Protein AF-A0A6A7VN63-F1 (afdb_monomer)

pLDDT: mean 80.25, std 11.58, range [49.38, 95.5]

Nearest PDB structures (foldseek):
  4wjl-assembly1_B  TM=3.601E-01  e=2.245E+00  Homo sapiens
  7ajp-assembly1_E  TM=2.001E-01  e=2.003E+00  Human adenovirus 56

Organism: NCBI:txid165179

Radius of gyration: 85.35 Å; Cα contacts (8 Å, |Δi|>4): 329; chains: 1; bounding box: 103×114×287 Å

Foldseek 3Di:
DPPDDPVRVVVVVVVVVVVCVVPDDPPPDDDDDAKDWDDDPPPPPDTQIAGVVLVPPDDDDDAWDRDPNHTFHECDPPGHFDADPVRHGDPVSVPLPDPPQEDEDCDQDQAPAHQHWYWHQDPPPDPDRKTWTWGFQDDNPDHGDPVRIDTPDIDDDDDDCVVPDDPLQDFDPVPWDWDWDFPDQDPVGTQIWIWTWTDDRPPHDIDIHTFDDDDPVGDTNPGPVVVVVVVVCPDCVVVDQQDQAEQVGPSVHHWDDDDDDQDFTFDDDPSDTDTDDDDDPPPPDDPPVVDDDPVNVVVVVVPDDDDDPPDDDDPCDDDPVRVVVVVPDDDPPPDDDPDDCVVVVVVD

Structure (mmCIF, N/CA/C/O backbone):
data_AF-A0A6A7VN63-F1
#
_entry.id   AF-A0A6A7VN63-F1
#
loop_
_atom_site.group_PDB
_atom_site.id
_atom_site.type_symbol
_atom_site.label_atom_id
_atom_site.label_alt_id
_atom_site.label_comp_id
_atom_site.label_asym_id
_atom_site.label_entity_id
_atom_site.label_seq_id
_atom_site.pdbx_PDB_ins_code
_atom_site.Cartn_x
_atom_site.Cartn_y
_atom_site.Cartn_z
_atom_site.occupancy
_atom_site.B_iso_or_equiv
_atom_site.auth_seq_id
_atom_site.auth_comp_id
_atom_site.auth_asym_id
_atom_site.auth_atom_id
_atom_site.pdbx_PDB_model_num
ATOM 1 N N . MET A 1 1 ? -30.330 -52.480 119.891 1.00 52.84 1 MET A N 1
ATOM 2 C CA . MET A 1 1 ? -31.304 -52.841 118.839 1.00 52.84 1 MET A CA 1
ATOM 3 C C . MET A 1 1 ? -30.771 -52.305 117.523 1.00 52.84 1 MET A C 1
ATOM 5 O O . MET A 1 1 ? -30.553 -51.104 117.433 1.00 52.84 1 MET A O 1
ATOM 9 N N . GLN A 1 2 ? -30.474 -53.166 116.547 1.00 57.88 2 GLN A N 1
ATOM 10 C CA . GLN A 1 2 ? -30.248 -52.685 115.181 1.00 57.88 2 GLN A CA 1
ATOM 11 C C . GLN A 1 2 ? -31.609 -52.268 114.621 1.00 57.88 2 GLN A C 1
ATOM 13 O O . GLN A 1 2 ? -32.561 -53.038 114.692 1.00 57.88 2 GLN A O 1
ATOM 18 N N . PHE A 1 3 ? -31.711 -51.025 114.149 1.00 66.06 3 PHE A N 1
ATOM 19 C CA . PHE A 1 3 ? -32.976 -50.415 113.725 1.00 66.06 3 PHE A CA 1
ATOM 20 C C . PHE A 1 3 ? -33.632 -51.132 112.531 1.00 66.06 3 PHE A C 1
ATOM 22 O O . PHE A 1 3 ? -34.837 -50.998 112.346 1.00 66.06 3 PHE A O 1
ATOM 29 N N . LEU A 1 4 ? -32.870 -51.902 111.746 1.00 73.12 4 LEU A N 1
ATOM 30 C CA . LEU A 1 4 ? -33.335 -52.698 110.607 1.00 73.12 4 LEU A CA 1
ATOM 31 C C . LEU A 1 4 ? -32.465 -53.955 110.474 1.00 73.12 4 LEU A C 1
ATOM 33 O O . LEU A 1 4 ? -31.254 -53.889 110.698 1.00 73.12 4 LEU A O 1
ATOM 37 N N . ASP A 1 5 ? -33.068 -55.080 110.088 1.00 83.75 5 ASP A N 1
ATOM 38 C CA . ASP A 1 5 ? -32.329 -56.284 109.707 1.00 83.75 5 ASP A CA 1
ATOM 39 C C . ASP A 1 5 ? -31.710 -56.135 108.301 1.00 83.75 5 ASP A C 1
ATOM 41 O O . ASP A 1 5 ? -31.953 -55.162 107.577 1.00 83.75 5 ASP A O 1
ATOM 45 N N . ALA A 1 6 ? -30.871 -57.092 107.899 1.00 82.75 6 ALA A N 1
ATOM 46 C CA . ALA A 1 6 ? -30.157 -57.024 106.621 1.00 82.75 6 ALA A CA 1
ATOM 47 C C . ALA A 1 6 ? -31.105 -56.921 105.406 1.00 82.75 6 ALA A C 1
ATOM 49 O O . ALA A 1 6 ? -30.786 -56.250 104.421 1.00 82.75 6 ALA A O 1
ATOM 50 N N . ILE A 1 7 ? -32.288 -57.540 105.486 1.00 85.12 7 ILE A N 1
ATOM 51 C CA . ILE A 1 7 ? -33.304 -57.524 104.425 1.00 85.12 7 ILE A CA 1
ATOM 52 C C . ILE A 1 7 ? -33.983 -56.149 104.360 1.00 85.12 7 ILE A C 1
ATOM 54 O O . ILE A 1 7 ? -34.133 -55.572 103.278 1.00 85.12 7 ILE A O 1
ATOM 58 N N . GLY A 1 8 ? -34.346 -55.588 105.513 1.00 86.12 8 GLY A N 1
ATOM 59 C CA . GLY A 1 8 ? -34.935 -54.261 105.647 1.00 86.12 8 GLY A CA 1
ATOM 60 C C . GLY A 1 8 ? -33.997 -53.161 105.161 1.00 86.12 8 GLY A C 1
ATOM 61 O O . GLY A 1 8 ? -34.421 -52.276 104.415 1.00 86.12 8 GLY A O 1
ATOM 62 N N . LEU A 1 9 ? -32.705 -53.259 105.485 1.00 86.25 9 LEU A N 1
ATOM 63 C CA . LEU A 1 9 ? -31.689 -52.324 105.005 1.00 86.25 9 LEU A CA 1
ATOM 64 C C . LEU A 1 9 ? -31.523 -52.400 103.475 1.00 86.25 9 LEU A C 1
ATOM 66 O O . LEU A 1 9 ? -31.475 -51.366 102.807 1.00 86.25 9 LEU A O 1
ATOM 70 N N . ALA A 1 10 ? -31.508 -53.603 102.892 1.00 86.50 10 ALA A N 1
ATOM 71 C CA . ALA A 1 10 ? -31.424 -53.782 101.439 1.00 86.50 10 ALA A CA 1
ATOM 72 C C . ALA A 1 10 ? -32.659 -53.222 100.703 1.00 86.50 10 ALA A C 1
ATOM 74 O O . ALA A 1 10 ? -32.530 -52.556 99.671 1.00 86.50 10 ALA A O 1
ATOM 75 N N . SER A 1 11 ? -33.857 -53.442 101.252 1.00 88.00 11 SER A N 1
ATOM 76 C CA . SER A 1 11 ? -35.115 -52.890 100.733 1.00 88.00 11 SER A CA 1
ATOM 77 C C . SER A 1 11 ? -35.143 -51.358 100.799 1.00 88.00 11 SER A C 1
ATOM 79 O O . SER A 1 11 ? -35.499 -50.699 99.817 1.00 88.00 11 SER A O 1
ATOM 81 N N . PHE A 1 12 ? -34.689 -50.778 101.915 1.00 89.69 12 PHE A N 1
ATOM 82 C CA . PHE A 1 12 ? -34.563 -49.331 102.080 1.00 89.69 12 PHE A CA 1
ATOM 83 C C . PHE A 1 12 ? -33.632 -48.721 101.024 1.00 89.69 12 PHE A C 1
ATOM 85 O O . PHE A 1 12 ? -34.036 -47.810 100.298 1.00 89.69 12 PHE A O 1
ATOM 92 N N . TRP A 1 13 ? -32.431 -49.279 100.840 1.00 88.56 13 TRP A N 1
ATOM 93 C CA . TRP A 1 13 ? -31.494 -48.792 99.823 1.00 88.56 13 TRP A CA 1
ATOM 94 C C . TRP A 1 13 ? -32.009 -48.964 98.392 1.00 88.56 13 TRP A C 1
ATOM 96 O O . TRP A 1 13 ? -31.747 -48.111 97.545 1.00 88.56 13 TRP A O 1
ATOM 106 N N . LYS A 1 14 ? -32.787 -50.016 98.107 1.00 87.94 14 LYS A N 1
ATOM 107 C CA . LYS A 1 14 ? -33.440 -50.191 96.801 1.00 87.94 14 LYS A CA 1
ATOM 108 C C . LYS A 1 14 ? -34.482 -49.100 96.541 1.00 87.94 14 LYS A C 1
ATOM 110 O O . LYS A 1 14 ? -34.529 -48.563 95.435 1.00 87.94 14 LYS A O 1
ATOM 115 N N . LYS A 1 15 ? -35.278 -48.732 97.552 1.00 86.19 15 LYS A N 1
ATOM 116 C CA . LYS A 1 15 ? -36.250 -47.632 97.451 1.00 86.19 15 LYS A CA 1
ATOM 117 C C . LYS A 1 15 ? -35.570 -46.274 97.290 1.00 86.19 15 LYS A C 1
ATOM 119 O O . LYS A 1 15 ? -35.987 -45.518 96.420 1.00 86.19 15 LYS A O 1
ATOM 124 N N . ILE A 1 16 ? -34.506 -45.996 98.048 1.00 84.44 16 ILE A N 1
ATOM 125 C CA . ILE A 1 16 ? -33.711 -44.764 97.908 1.00 84.44 16 ILE A CA 1
ATOM 126 C C . ILE A 1 16 ? -33.115 -44.670 96.500 1.00 84.44 16 ILE A C 1
ATOM 128 O O . ILE A 1 16 ? -33.288 -43.651 95.841 1.00 84.44 16 ILE A O 1
ATOM 132 N N . LYS A 1 17 ? -32.486 -45.738 95.989 1.00 79.94 17 LYS A N 1
ATOM 133 C CA . LYS A 1 17 ? -31.934 -45.748 94.624 1.00 79.94 17 LYS A CA 1
ATOM 134 C C . LYS A 1 17 ? -33.011 -45.499 93.573 1.00 79.94 17 LYS A C 1
ATOM 136 O O . LYS A 1 17 ? -32.785 -44.707 92.671 1.00 79.94 17 LYS A O 1
ATOM 141 N N . ASN A 1 18 ? -34.183 -46.119 93.706 1.00 78.81 18 ASN A N 1
ATOM 142 C CA . ASN A 1 18 ? -35.284 -45.893 92.772 1.00 78.81 18 ASN A CA 1
ATOM 143 C C . ASN A 1 18 ? -35.828 -44.455 92.852 1.00 78.81 18 ASN A C 1
ATOM 145 O O . ASN A 1 18 ? -36.104 -43.844 91.828 1.00 78.81 18 ASN A O 1
ATOM 149 N N . TRP A 1 19 ? -35.937 -43.892 94.059 1.00 77.12 19 TRP A N 1
ATOM 150 C CA . TRP A 1 19 ? -36.385 -42.514 94.270 1.00 77.12 19 TRP A CA 1
ATOM 151 C C . TRP A 1 19 ? -35.401 -41.490 93.695 1.00 77.12 19 TRP A C 1
ATOM 153 O O . TRP A 1 19 ? -35.827 -40.565 93.007 1.00 77.12 19 TRP A O 1
ATOM 163 N N . VAL A 1 20 ? -34.097 -41.683 93.908 1.00 72.12 20 VAL A N 1
ATOM 164 C CA . VAL A 1 20 ? -33.051 -40.830 93.324 1.00 72.12 20 VAL A CA 1
ATOM 165 C C . VAL A 1 20 ? -33.073 -40.926 91.797 1.00 72.12 20 VAL A C 1
ATOM 167 O O . VAL A 1 20 ? -33.037 -39.899 91.136 1.00 72.12 20 VAL A O 1
ATOM 170 N N . ASN A 1 21 ? -33.220 -42.124 91.225 1.00 66.56 21 ASN A N 1
ATOM 171 C CA . ASN A 1 21 ? -33.195 -42.311 89.768 1.00 66.56 21 ASN A CA 1
ATOM 172 C C . ASN A 1 21 ? -34.405 -41.692 89.039 1.00 66.56 21 ASN A C 1
ATOM 174 O O . ASN A 1 21 ? -34.324 -41.400 87.852 1.00 66.56 21 ASN A O 1
ATOM 178 N N . ILE A 1 22 ? -35.532 -41.506 89.735 1.00 64.38 22 ILE A N 1
ATOM 179 C CA . ILE A 1 22 ? -36.738 -40.878 89.171 1.00 64.38 22 ILE A CA 1
ATOM 180 C C . ILE A 1 22 ? -36.712 -39.352 89.349 1.00 64.38 22 ILE A C 1
ATOM 182 O O . ILE A 1 22 ? -37.231 -38.637 88.497 1.00 64.38 22 ILE A O 1
ATOM 186 N N . ASN A 1 23 ? -36.127 -38.848 90.442 1.00 59.62 23 ASN A N 1
ATOM 187 C CA . ASN A 1 23 ? -36.222 -37.429 90.813 1.00 59.62 23 ASN A CA 1
ATOM 188 C C . ASN A 1 23 ? -34.958 -36.606 90.535 1.00 59.62 23 ASN A C 1
ATOM 190 O O . ASN A 1 23 ? -35.032 -35.380 90.555 1.00 59.62 23 ASN A O 1
ATOM 194 N N . TYR A 1 24 ? -33.811 -37.233 90.269 1.00 60.19 24 TYR A N 1
ATOM 195 C CA . TYR A 1 24 ? -32.626 -36.518 89.806 1.00 60.19 24 TYR A CA 1
ATOM 196 C C . TYR A 1 24 ? -32.549 -36.549 88.284 1.00 60.19 24 TYR A C 1
ATOM 198 O O . TYR A 1 24 ? -32.547 -37.612 87.664 1.00 60.19 24 TYR A O 1
ATOM 206 N N . LEU A 1 25 ? -32.423 -35.362 87.688 1.00 60.72 25 LEU A N 1
ATOM 207 C CA . LEU A 1 25 ? -31.910 -35.219 86.332 1.00 60.72 25 LEU A CA 1
ATOM 208 C C . LEU A 1 25 ? -30.550 -35.924 86.296 1.00 60.72 25 LEU A C 1
ATOM 210 O O . LEU A 1 25 ? -29.603 -35.487 86.949 1.00 60.72 25 LEU A O 1
ATOM 214 N N . SER A 1 26 ? -30.472 -37.051 85.591 1.00 59.56 26 SER A N 1
ATOM 215 C CA . SER A 1 26 ? -29.203 -37.727 85.342 1.00 59.56 26 SER A CA 1
ATOM 216 C C . SER A 1 26 ? -28.231 -36.715 84.729 1.00 59.56 26 SER A C 1
ATOM 218 O O . SER A 1 26 ? -28.467 -36.193 83.639 1.00 59.56 26 SER A O 1
ATOM 220 N N . LEU A 1 27 ? -27.129 -36.440 85.433 1.00 58.06 27 LEU A N 1
ATOM 221 C CA . LEU A 1 27 ? -26.037 -35.572 84.968 1.00 58.06 27 LEU A CA 1
ATOM 222 C C . LEU A 1 27 ? -25.290 -36.175 83.765 1.00 58.06 27 LEU A C 1
ATOM 224 O O . LEU A 1 27 ? -24.389 -35.552 83.212 1.00 58.06 27 LEU A O 1
ATOM 228 N N . THR A 1 28 ? -25.646 -37.394 83.357 1.00 51.69 28 THR A N 1
ATOM 229 C CA . THR A 1 28 ? -25.026 -38.122 82.251 1.00 51.69 28 THR A CA 1
ATOM 230 C C . THR A 1 28 ? -26.117 -38.682 81.337 1.00 51.69 28 THR A C 1
ATOM 232 O O . THR A 1 28 ? -26.259 -39.885 81.152 1.00 51.69 28 THR A O 1
ATOM 235 N N . GLY A 1 29 ? -26.932 -37.780 80.784 1.00 55.53 29 GLY A N 1
ATOM 236 C CA . GLY A 1 29 ? -27.929 -38.090 79.757 1.00 55.53 29 GLY A CA 1
ATOM 237 C C . GLY A 1 29 ? -29.271 -38.612 80.283 1.0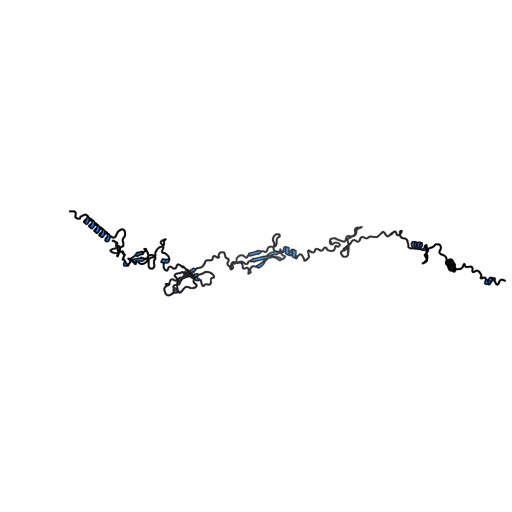0 55.53 29 GLY A C 1
ATOM 238 O O . GLY A 1 29 ? -29.358 -39.282 81.311 1.00 55.53 29 GLY A O 1
ATOM 239 N N . GLY A 1 30 ? -30.337 -38.292 79.545 1.00 59.34 30 GLY A N 1
ATOM 240 C CA . GLY A 1 30 ? -31.723 -38.672 79.827 1.00 59.34 30 GLY A CA 1
ATOM 241 C C . GLY A 1 30 ? -32.694 -37.980 78.863 1.00 59.34 30 GLY A C 1
ATOM 242 O O . GLY A 1 30 ? -32.341 -36.993 78.225 1.00 59.34 30 GLY A O 1
ATOM 243 N N . THR A 1 31 ? -33.918 -38.499 78.726 1.00 63.22 31 THR A N 1
ATOM 244 C CA . THR A 1 31 ? -34.986 -37.839 77.953 1.00 63.22 31 THR A CA 1
ATOM 245 C C . THR A 1 31 ? -35.914 -37.102 78.906 1.00 63.22 31 THR A C 1
ATOM 247 O O . THR A 1 31 ? -36.547 -37.729 79.754 1.00 63.22 31 THR A O 1
ATOM 250 N N . ILE A 1 32 ? -36.031 -35.785 78.753 1.00 67.94 32 ILE A N 1
ATOM 251 C CA . ILE A 1 32 ? -36.997 -34.987 79.511 1.00 67.94 32 ILE A CA 1
ATOM 252 C C . ILE A 1 32 ? -38.301 -34.926 78.714 1.00 67.94 32 ILE A C 1
ATOM 254 O O . ILE A 1 32 ? -38.318 -34.512 77.557 1.00 67.94 32 ILE A O 1
ATOM 258 N N . ARG A 1 33 ? -39.403 -35.353 79.333 1.00 63.28 33 ARG A N 1
ATOM 259 C CA . ARG A 1 33 ? -40.760 -35.231 78.786 1.00 63.28 33 ARG A CA 1
ATOM 260 C C . ARG A 1 33 ? -41.491 -34.129 79.549 1.00 63.28 33 ARG A C 1
ATOM 262 O O . ARG A 1 33 ? -42.047 -34.386 80.609 1.00 63.28 33 ARG A O 1
ATOM 269 N N . GLY A 1 34 ? -41.438 -32.906 79.029 1.00 66.94 34 GLY A N 1
ATOM 270 C CA . GLY A 1 34 ? -42.007 -31.716 79.668 1.00 66.94 34 GLY A CA 1
ATOM 271 C C . GLY A 1 34 ? -41.206 -30.457 79.342 1.00 66.94 34 GLY A C 1
ATOM 272 O O . GLY A 1 34 ? -40.201 -30.532 78.637 1.00 66.94 34 GLY A O 1
ATOM 273 N N . SER A 1 35 ? -41.656 -29.300 79.829 1.00 70.44 35 SER A N 1
ATOM 274 C CA . SER A 1 35 ? -40.957 -28.031 79.596 1.00 70.44 35 SER A CA 1
ATOM 275 C C . SER A 1 35 ? -39.745 -27.883 80.518 1.00 70.44 35 SER A C 1
ATOM 277 O O . SER A 1 35 ? -39.823 -28.197 81.705 1.00 70.44 35 SER A O 1
ATOM 279 N N . VAL A 1 36 ? -38.638 -27.367 79.983 1.00 74.06 36 VAL A N 1
ATOM 280 C CA . VAL A 1 36 ? -37.413 -27.059 80.737 1.00 74.06 36 VAL A CA 1
ATOM 281 C C . VAL A 1 36 ? -37.234 -25.549 80.771 1.00 74.06 36 VAL A C 1
ATOM 283 O O . VAL A 1 36 ? -37.264 -24.906 79.727 1.00 74.06 36 VAL A O 1
ATOM 286 N N . SER A 1 37 ? -37.039 -24.976 81.956 1.00 73.31 37 SER A N 1
ATOM 287 C CA . SER A 1 37 ? -36.763 -23.546 82.129 1.00 73.31 37 SER A CA 1
ATOM 288 C C . SER A 1 37 ? -35.354 -23.354 82.670 1.00 73.31 37 SER A C 1
ATOM 290 O O . SER A 1 37 ? -35.046 -23.815 83.766 1.00 73.31 37 SER A O 1
ATOM 292 N N . PHE A 1 38 ? -34.515 -22.648 81.919 1.00 73.56 38 PHE A N 1
ATOM 293 C CA . PHE A 1 38 ? -33.210 -22.192 82.386 1.00 73.56 38 PHE A CA 1
ATOM 294 C C . PHE A 1 38 ? -33.363 -20.792 82.974 1.00 73.56 38 PHE A C 1
ATOM 296 O O . PHE A 1 38 ? -33.852 -19.883 82.298 1.00 73.56 38 PHE A O 1
ATOM 303 N N . LEU A 1 39 ? -32.982 -20.643 84.239 1.00 71.75 39 LEU A N 1
ATOM 304 C CA . LEU A 1 39 ? -33.043 -19.395 84.994 1.00 71.75 39 LEU A CA 1
ATOM 305 C C . LEU A 1 39 ? -31.626 -18.840 85.130 1.00 71.75 39 LEU A C 1
ATOM 307 O O . LEU A 1 39 ? -30.701 -19.591 85.431 1.00 71.75 39 LEU A O 1
ATOM 311 N N . ASN A 1 40 ? -31.469 -17.536 84.934 1.00 67.88 40 ASN A N 1
ATOM 312 C CA . ASN A 1 40 ? -30.249 -16.826 85.292 1.00 67.88 40 ASN A CA 1
ATOM 313 C C . ASN A 1 40 ? -30.524 -16.029 86.570 1.00 67.88 40 ASN A C 1
ATOM 315 O O . ASN A 1 40 ? -31.474 -15.245 86.611 1.00 67.88 40 ASN A O 1
ATOM 319 N N . GLU A 1 41 ? -29.706 -16.233 87.604 1.00 59.16 41 GLU A N 1
ATOM 320 C CA . GLU A 1 41 ? -29.857 -15.562 88.903 1.00 59.16 41 GLU A CA 1
ATOM 321 C C . GLU A 1 41 ? -29.834 -14.029 88.777 1.00 59.16 41 GLU A C 1
ATOM 323 O O . GLU A 1 41 ? -30.480 -13.342 89.566 1.00 59.16 41 GLU A O 1
ATOM 328 N N . ALA A 1 42 ? -29.164 -13.488 87.752 1.00 68.12 42 ALA A N 1
ATOM 329 C CA . ALA A 1 42 ? -29.053 -12.048 87.524 1.00 68.12 42 ALA A CA 1
ATOM 330 C C . ALA A 1 42 ? -30.262 -11.412 86.803 1.00 68.12 42 ALA A C 1
ATOM 332 O O . ALA A 1 42 ? -30.444 -10.199 86.883 1.00 68.12 42 ALA A O 1
ATOM 333 N N . ASP A 1 43 ? -31.107 -12.191 86.118 1.00 62.69 43 ASP A N 1
ATOM 334 C CA . ASP A 1 43 ? -32.107 -11.653 85.175 1.00 62.69 43 ASP A CA 1
ATOM 335 C C . ASP A 1 43 ? -33.514 -11.454 85.776 1.00 62.69 43 ASP A C 1
ATOM 337 O O . ASP A 1 43 ? -34.504 -11.323 85.048 1.00 62.69 43 ASP A O 1
ATOM 341 N N . GLY A 1 44 ? -33.632 -11.422 87.109 1.00 62.09 44 GLY A N 1
ATOM 342 C CA . GLY A 1 44 ? -34.862 -11.008 87.801 1.00 62.09 44 GLY A CA 1
ATOM 343 C C . GLY A 1 44 ? -36.104 -11.841 87.456 1.00 62.09 44 GLY A C 1
ATOM 344 O O . GLY A 1 44 ? -37.208 -11.305 87.398 1.00 62.09 44 GLY A O 1
ATOM 345 N N . GLY A 1 45 ? -35.934 -13.140 87.186 1.00 64.38 45 GLY A N 1
ATOM 346 C CA . GLY A 1 45 ? -37.031 -14.063 86.865 1.00 64.38 45 GLY A CA 1
ATOM 347 C C . GLY A 1 45 ? -37.296 -14.275 85.371 1.00 64.38 45 GLY A C 1
ATOM 348 O O . GLY A 1 45 ? -38.208 -15.025 85.020 1.00 64.38 45 GLY A O 1
ATOM 349 N N . LYS A 1 46 ? -36.505 -13.678 84.470 1.00 62.94 46 LYS A N 1
ATOM 350 C CA . LYS A 1 46 ? -36.533 -14.064 83.052 1.00 62.94 46 LYS A CA 1
ATOM 351 C C . LYS A 1 46 ? -35.929 -15.459 82.892 1.00 62.94 46 LYS A C 1
ATOM 353 O O . LYS A 1 46 ? -34.890 -15.775 83.465 1.00 62.94 46 LYS A O 1
ATOM 358 N N . SER A 1 47 ? -36.599 -16.299 82.110 1.00 67.12 47 SER A N 1
ATOM 359 C CA . SER A 1 47 ? -36.175 -17.679 81.872 1.00 67.12 47 SER A CA 1
ATOM 360 C C . SER A 1 47 ? -36.220 -18.007 80.388 1.00 67.12 47 SER A C 1
ATOM 362 O O . SER A 1 47 ? -37.164 -17.608 79.703 1.00 67.12 47 SER A O 1
ATOM 364 N N . ILE A 1 48 ? -35.255 -18.789 79.909 1.00 68.44 48 ILE A N 1
ATOM 365 C CA . ILE A 1 48 ? -35.380 -19.466 78.617 1.00 68.44 48 ILE A CA 1
ATOM 366 C C . ILE A 1 48 ? -36.195 -20.731 78.875 1.00 68.44 48 ILE A C 1
ATOM 368 O O . ILE A 1 48 ? -35.693 -21.686 79.467 1.00 68.44 48 ILE A O 1
ATOM 372 N N . ARG A 1 49 ? -37.468 -20.728 78.468 1.00 68.62 49 ARG A N 1
ATOM 373 C CA . ARG A 1 49 ? -38.342 -21.902 78.548 1.00 68.62 49 ARG A CA 1
ATOM 374 C C . ARG A 1 49 ? -38.328 -22.645 77.216 1.00 68.62 49 ARG A C 1
ATOM 376 O O . ARG A 1 49 ? -38.761 -22.109 76.202 1.00 68.62 49 ARG A O 1
ATOM 383 N N . ILE A 1 50 ? -37.872 -23.889 77.238 1.00 70.31 50 ILE A N 1
ATOM 384 C CA . ILE A 1 50 ? -38.063 -24.858 76.164 1.00 70.31 50 ILE A CA 1
ATOM 385 C C . ILE A 1 50 ? -39.375 -25.578 76.451 1.00 70.31 50 ILE A C 1
ATOM 387 O O . ILE A 1 50 ? -39.455 -26.369 77.389 1.00 70.31 50 ILE A O 1
ATOM 391 N N . ASP A 1 51 ? -40.413 -25.281 75.675 1.00 66.31 51 ASP A N 1
ATOM 392 C CA . ASP A 1 51 ? -41.690 -25.984 75.758 1.00 66.31 51 ASP A CA 1
ATOM 393 C C . ASP A 1 51 ? -41.753 -27.110 74.713 1.00 66.31 51 ASP A C 1
ATOM 395 O O . ASP A 1 51 ? -41.392 -26.858 73.562 1.00 66.31 51 ASP A O 1
ATOM 399 N N . PRO A 1 52 ? -42.224 -28.329 75.044 1.00 64.75 52 PRO A N 1
ATOM 400 C CA . PRO A 1 52 ? -42.359 -29.406 74.067 1.00 64.75 52 PRO A CA 1
ATOM 401 C C . PRO A 1 52 ? -43.243 -29.035 72.876 1.00 64.75 52 PRO A C 1
ATOM 403 O O . PRO A 1 52 ? -43.022 -29.542 71.783 1.00 64.75 52 PRO A O 1
ATOM 406 N N . SER A 1 53 ? -44.208 -28.128 73.061 1.00 64.69 53 SER A N 1
ATOM 407 C CA . SER A 1 53 ? -45.042 -27.608 71.969 1.00 64.69 53 SER A CA 1
ATOM 408 C C . SER A 1 53 ? -44.260 -26.766 70.952 1.00 64.69 53 SER A C 1
ATOM 410 O O . SER A 1 53 ? -44.652 -26.696 69.789 1.00 64.69 53 SER A O 1
ATOM 412 N N . ASN A 1 54 ? -43.121 -26.190 71.354 1.00 61.59 54 ASN A N 1
ATOM 413 C CA . ASN A 1 54 ? -42.208 -25.457 70.473 1.00 61.59 54 ASN A CA 1
ATOM 414 C C . ASN A 1 54 ? -41.211 -26.383 69.755 1.00 61.59 54 ASN A C 1
ATOM 416 O O . ASN A 1 54 ? -40.475 -25.923 68.882 1.00 61.59 54 ASN A O 1
ATOM 420 N N . ILE A 1 55 ? -41.184 -27.672 70.115 1.00 62.66 55 ILE A N 1
ATOM 421 C CA . ILE A 1 55 ? -40.386 -28.712 69.467 1.00 62.66 55 ILE A CA 1
ATOM 422 C C . ILE A 1 55 ? -41.269 -29.388 68.420 1.00 62.66 55 ILE A C 1
ATOM 424 O O . ILE A 1 55 ? -41.866 -30.441 68.649 1.00 62.66 55 ILE A O 1
ATOM 428 N N . THR A 1 56 ? -41.362 -28.784 67.239 1.00 58.12 56 THR A N 1
ATOM 429 C CA . THR A 1 56 ? -42.025 -29.416 66.097 1.00 58.12 56 THR A CA 1
ATOM 430 C C . THR A 1 56 ? -41.102 -30.492 65.537 1.00 58.12 56 THR A C 1
ATOM 432 O O . THR A 1 56 ? -40.358 -30.265 64.584 1.00 58.12 56 THR A O 1
ATOM 435 N N . ASN A 1 57 ? -41.096 -31.673 66.155 1.00 59.22 57 ASN A N 1
ATOM 436 C CA . ASN A 1 57 ? -40.444 -32.823 65.553 1.00 59.22 57 ASN A CA 1
ATOM 437 C C . ASN A 1 57 ? -41.270 -33.278 64.349 1.00 59.22 57 ASN A C 1
ATOM 439 O O . ASN A 1 57 ? -42.215 -34.053 64.479 1.00 59.22 57 ASN A O 1
ATOM 443 N N . SER A 1 58 ? -40.900 -32.801 63.170 1.00 54.16 58 SER A N 1
ATOM 444 C CA . SER A 1 58 ? -41.250 -33.480 61.936 1.00 54.16 58 SER A CA 1
ATOM 445 C C . SER A 1 58 ? -40.249 -33.110 60.849 1.00 54.16 58 SER A C 1
ATOM 447 O O . SER A 1 58 ? -40.265 -31.988 60.350 1.00 54.16 58 SER A O 1
ATOM 449 N N . LYS A 1 59 ? -39.447 -34.103 60.450 1.00 51.34 59 LYS A N 1
ATOM 450 C CA . LYS A 1 59 ? -38.756 -34.263 59.154 1.00 51.34 59 LYS A CA 1
ATOM 451 C C . LYS A 1 59 ? -37.291 -33.841 58.961 1.00 51.34 59 LYS A C 1
ATOM 453 O O . LYS A 1 59 ? -36.697 -34.423 58.059 1.00 51.34 59 LYS A O 1
ATOM 458 N N . TYR A 1 60 ? -36.679 -32.958 59.753 1.00 51.03 60 TYR A N 1
ATOM 459 C CA . TYR A 1 60 ? -35.314 -32.466 59.452 1.00 51.03 60 TYR A CA 1
ATOM 460 C C . TYR A 1 60 ? -34.342 -32.568 60.642 1.00 51.03 60 TYR A C 1
ATOM 462 O O . TYR A 1 60 ? -34.766 -32.476 61.795 1.00 51.03 60 TYR A O 1
ATOM 470 N N . GLY A 1 61 ? -33.057 -32.825 60.339 1.00 56.19 61 GLY A N 1
ATOM 471 C CA . GLY A 1 61 ? -31.978 -33.207 61.270 1.00 56.19 61 GLY A CA 1
ATOM 472 C C . GLY A 1 61 ? -31.616 -32.187 62.366 1.00 56.19 61 GLY A C 1
ATOM 473 O O . GLY A 1 61 ? -32.229 -31.138 62.488 1.00 56.19 61 GLY A O 1
ATOM 474 N N . VAL A 1 62 ? -30.609 -32.514 63.188 1.00 55.00 62 VAL A N 1
ATOM 475 C CA . VAL A 1 62 ? -30.290 -31.920 64.514 1.00 55.00 62 VAL A CA 1
ATOM 476 C C . VAL A 1 62 ? -29.825 -30.443 64.559 1.00 55.00 62 VAL A C 1
ATOM 478 O O . VAL A 1 62 ? -29.323 -30.004 65.592 1.00 55.00 62 VAL A O 1
ATOM 481 N N . ASN A 1 63 ? -30.019 -29.640 63.510 1.00 65.31 63 ASN A N 1
ATOM 482 C CA . ASN A 1 63 ? -29.464 -28.280 63.415 1.00 65.31 63 ASN A CA 1
ATOM 483 C C . ASN A 1 63 ? -30.549 -27.199 63.581 1.00 65.31 63 ASN A C 1
ATOM 485 O O . ASN A 1 63 ? -31.058 -26.651 62.604 1.00 65.31 63 ASN A O 1
ATOM 489 N N . TYR A 1 64 ? -30.895 -26.876 64.830 1.00 70.62 64 TYR A N 1
ATOM 490 C CA . TYR A 1 64 ? -31.851 -25.812 65.167 1.00 70.62 64 TYR A CA 1
ATOM 491 C C . TYR A 1 64 ? -31.202 -24.752 66.055 1.00 70.62 64 TYR A C 1
ATOM 493 O O . TYR A 1 64 ? -30.455 -25.078 66.979 1.00 70.62 64 TYR A O 1
ATOM 501 N N . LEU A 1 65 ? -31.544 -23.485 65.819 1.00 73.75 65 LEU A N 1
ATOM 502 C CA . LEU A 1 65 ? -31.232 -22.391 66.731 1.00 73.75 65 LEU A CA 1
ATOM 503 C C . LEU A 1 65 ? -32.411 -22.189 67.689 1.00 73.75 65 LEU A C 1
ATOM 505 O O . LEU A 1 65 ? -33.552 -22.017 67.256 1.00 73.75 65 LEU A O 1
ATOM 509 N N . PHE A 1 66 ? -32.137 -22.179 68.993 1.00 70.69 66 PHE A N 1
ATOM 510 C CA . PHE A 1 66 ? -33.108 -21.763 70.002 1.00 70.69 66 PHE A CA 1
ATOM 511 C C . PHE A 1 66 ? -32.916 -20.277 70.279 1.00 70.69 66 PHE A C 1
ATOM 513 O O . PHE A 1 66 ? -31.971 -19.881 70.958 1.00 70.69 66 PHE A O 1
ATOM 520 N N . ALA A 1 67 ? -33.822 -19.456 69.761 1.00 69.81 67 ALA A N 1
ATOM 521 C CA . ALA A 1 67 ? -33.819 -18.019 69.995 1.00 69.81 67 ALA A CA 1
ATOM 522 C C . ALA A 1 67 ? -35.210 -17.573 70.447 1.00 69.81 67 ALA A C 1
ATOM 524 O O . ALA A 1 67 ? -36.226 -18.009 69.903 1.00 69.81 67 ALA A O 1
ATOM 525 N N . SER A 1 68 ? -35.262 -16.725 71.477 1.00 65.88 68 SER A N 1
ATOM 526 C CA . SER A 1 68 ? -36.508 -16.131 71.991 1.00 65.88 68 SER A CA 1
ATOM 527 C C . SER A 1 68 ? -37.611 -17.150 72.332 1.00 65.88 68 SER A C 1
ATOM 529 O O . SER A 1 68 ? -38.793 -16.886 72.137 1.00 65.88 68 SER A O 1
ATOM 531 N N . GLY A 1 69 ? -37.232 -18.333 72.829 1.00 62.94 69 GLY A N 1
ATOM 532 C CA . GLY A 1 69 ? -38.173 -19.384 73.240 1.00 62.94 69 GLY A CA 1
ATOM 533 C C . GLY A 1 69 ? -38.753 -20.238 72.103 1.00 62.94 69 GLY A C 1
ATOM 534 O O . GLY A 1 69 ? -39.592 -21.097 72.376 1.00 62.94 69 GLY A O 1
ATOM 535 N N . LYS A 1 70 ? -38.305 -20.053 70.852 1.00 67.56 70 LYS A N 1
ATOM 536 C CA . LYS A 1 70 ? -38.733 -20.833 69.679 1.00 67.56 70 LYS A CA 1
ATOM 537 C C . LYS A 1 70 ? -37.551 -21.573 69.039 1.00 67.56 70 LYS A C 1
ATOM 539 O O . LYS A 1 70 ? -36.432 -21.063 69.025 1.00 67.56 70 LYS A O 1
ATOM 544 N N . MET A 1 71 ? -37.808 -22.760 68.484 1.00 74.44 71 MET A N 1
ATOM 545 C CA . MET A 1 71 ? -36.880 -23.448 67.578 1.00 74.44 71 MET A CA 1
ATOM 546 C C . MET A 1 71 ? -37.005 -22.878 66.167 1.00 74.44 71 MET A C 1
ATOM 548 O O . MET A 1 71 ? -38.096 -22.869 65.594 1.00 74.44 71 MET A O 1
ATOM 552 N N . ILE A 1 72 ? -35.892 -22.411 65.610 1.00 78.44 72 ILE A N 1
ATOM 553 C CA . ILE A 1 72 ? -35.809 -21.892 64.245 1.00 78.44 72 ILE A CA 1
ATOM 554 C C . ILE A 1 72 ? -34.873 -22.816 63.450 1.00 78.44 72 ILE A C 1
ATOM 556 O O . ILE A 1 72 ? -33.760 -23.078 63.921 1.00 78.44 72 ILE A O 1
ATOM 560 N N . PRO A 1 73 ? -35.297 -23.356 62.292 1.00 76.25 73 PRO A N 1
ATOM 561 C CA . PRO A 1 73 ? -34.438 -24.218 61.488 1.00 76.25 73 PRO A CA 1
ATOM 562 C C . PRO A 1 73 ? -33.278 -23.413 60.883 1.00 76.25 73 PRO A C 1
ATOM 564 O O . PRO A 1 73 ? -33.446 -22.241 60.540 1.00 76.25 73 PRO A O 1
ATOM 567 N N . ILE A 1 74 ? -32.100 -24.030 60.774 1.00 82.94 74 ILE A N 1
ATOM 568 C CA . ILE A 1 74 ? -30.906 -23.421 60.172 1.00 82.94 74 ILE A CA 1
ATOM 569 C C . ILE A 1 74 ? -30.757 -23.938 58.738 1.00 82.94 74 ILE A C 1
ATOM 571 O O . ILE A 1 74 ? -30.706 -25.146 58.528 1.00 82.94 74 ILE A O 1
ATOM 575 N N . GLY A 1 75 ? -30.659 -23.029 57.768 1.00 77.94 75 GLY A N 1
ATOM 576 C CA . GLY A 1 75 ? -30.443 -23.331 56.350 1.00 77.94 75 GLY A CA 1
ATOM 577 C C . GLY A 1 75 ? -31.692 -23.732 55.559 1.00 77.94 75 GLY A C 1
ATOM 578 O O . GLY A 1 75 ? -31.587 -24.024 54.373 1.00 77.94 75 GLY A O 1
ATOM 579 N N . GLU A 1 76 ? -32.864 -23.712 56.193 1.00 78.75 76 GLU A N 1
ATOM 580 C CA . GLU A 1 76 ? -34.152 -24.051 55.577 1.00 78.75 76 GLU A CA 1
ATOM 581 C C . GLU A 1 76 ? -35.019 -22.803 55.349 1.00 78.75 76 GLU A C 1
ATOM 583 O O . GLU A 1 76 ? -34.836 -21.757 55.983 1.00 78.75 76 GLU A O 1
ATOM 588 N N . ALA A 1 77 ? -36.022 -22.924 54.474 1.00 76.44 77 ALA A N 1
ATOM 589 C CA . ALA A 1 77 ? -36.975 -21.850 54.201 1.00 76.44 77 ALA A CA 1
ATOM 590 C C . ALA A 1 77 ? -37.706 -21.388 55.479 1.00 76.44 77 ALA A C 1
ATOM 592 O O . ALA A 1 77 ? -38.124 -22.199 56.306 1.00 76.44 77 ALA A O 1
ATOM 593 N N . ASN A 1 78 ? -37.906 -20.071 55.618 1.00 77.00 78 ASN A N 1
ATOM 594 C CA . ASN A 1 78 ? -38.456 -19.420 56.821 1.00 77.00 78 ASN A CA 1
ATOM 595 C C . ASN A 1 78 ? -37.612 -19.618 58.106 1.00 77.00 78 ASN A C 1
ATOM 597 O O . ASN A 1 78 ? -38.122 -19.421 59.213 1.00 77.00 78 ASN A O 1
ATOM 601 N N . GLY A 1 79 ? -36.345 -20.022 57.962 1.00 80.06 79 GLY A N 1
ATOM 602 C CA . GLY A 1 79 ? -35.367 -20.208 59.033 1.00 80.06 79 GLY A CA 1
ATOM 603 C C . GLY A 1 79 ? -34.313 -19.099 59.123 1.00 80.06 79 GLY A C 1
ATOM 604 O O . GLY A 1 79 ? -34.487 -18.001 58.595 1.00 80.06 79 GLY A O 1
ATOM 605 N N . VAL A 1 80 ? -33.205 -19.395 59.806 1.00 84.94 80 VAL A N 1
ATOM 606 C CA . VAL A 1 80 ? -31.976 -18.580 59.770 1.00 84.94 80 VAL A CA 1
ATOM 607 C C . VAL A 1 80 ? -31.009 -19.139 58.730 1.00 84.94 80 VAL A C 1
ATOM 609 O O . VAL A 1 80 ? -30.976 -20.349 58.512 1.00 84.94 80 VAL A O 1
ATOM 612 N N . ALA A 1 81 ? -30.202 -18.281 58.108 1.00 88.12 81 ALA A N 1
ATOM 613 C CA . ALA A 1 81 ? -29.178 -18.720 57.165 1.00 88.12 81 ALA A CA 1
ATOM 614 C C . ALA A 1 81 ? -28.136 -19.625 57.851 1.00 88.12 81 ALA A C 1
ATOM 616 O O . ALA A 1 81 ? -27.679 -19.341 58.961 1.00 88.12 81 ALA A O 1
ATOM 617 N N . GLY A 1 82 ? -27.782 -20.723 57.189 1.00 87.31 82 GLY A N 1
ATOM 618 C CA . GLY A 1 82 ? -26.630 -21.549 57.528 1.00 87.31 82 GLY A CA 1
ATOM 619 C C . GLY A 1 82 ? -25.341 -20.983 56.932 1.00 87.31 82 GLY A C 1
ATOM 620 O O . GLY A 1 82 ? -25.363 -20.035 56.150 1.00 87.31 82 GLY A O 1
ATOM 621 N N . LEU A 1 83 ? -24.210 -21.577 57.310 1.00 88.25 83 LEU A N 1
ATOM 622 C CA . LEU A 1 83 ? -22.898 -21.255 56.752 1.00 88.25 83 LEU A CA 1
ATOM 623 C C . LEU A 1 83 ? -22.334 -22.467 55.999 1.00 88.25 83 LEU A C 1
ATOM 625 O O . LEU A 1 83 ? -22.600 -23.611 56.373 1.00 88.25 83 LEU A O 1
ATOM 629 N N . ASP A 1 84 ? -21.553 -22.214 54.954 1.00 84.81 84 ASP A N 1
ATOM 630 C CA . ASP A 1 84 ? -20.764 -23.214 54.240 1.00 84.81 84 ASP A CA 1
ATOM 631 C C . ASP A 1 84 ? -19.500 -23.622 55.027 1.00 84.81 84 ASP A C 1
ATOM 633 O O . ASP A 1 84 ? -19.253 -23.173 56.150 1.00 84.81 84 ASP A O 1
ATOM 637 N N . SER A 1 85 ? -18.658 -24.475 54.432 1.00 91.00 85 SER A N 1
ATOM 638 C CA . SER A 1 85 ? -17.396 -24.923 55.042 1.00 91.00 85 SER A CA 1
ATOM 639 C C . SER A 1 85 ? -16.386 -23.800 55.304 1.00 91.00 85 SER A C 1
ATOM 641 O O . SER A 1 85 ? -15.420 -24.017 56.030 1.00 91.00 85 SER A O 1
ATOM 643 N N . ASN A 1 86 ? -16.590 -22.623 54.710 1.00 89.69 86 ASN A N 1
ATOM 644 C CA . ASN A 1 86 ? -15.735 -21.450 54.853 1.00 89.69 86 ASN A CA 1
ATOM 645 C C . ASN A 1 86 ? -16.326 -20.417 55.826 1.00 89.69 86 ASN A C 1
ATOM 647 O O . ASN A 1 86 ? -15.702 -19.387 56.072 1.00 89.69 86 ASN A O 1
ATOM 651 N N . GLY A 1 87 ? -17.510 -20.678 56.393 1.00 86.69 87 GLY A N 1
ATOM 652 C CA . GLY A 1 87 ? -18.192 -19.747 57.287 1.00 86.69 87 GLY A CA 1
ATOM 653 C C . GLY A 1 87 ? -18.966 -18.639 56.562 1.00 86.69 87 GLY A C 1
ATOM 654 O O . GLY A 1 87 ? -19.281 -17.627 57.185 1.00 86.69 87 GLY A O 1
ATOM 655 N N . CYS A 1 88 ? -19.268 -18.795 55.271 1.00 88.19 88 CYS A N 1
ATOM 656 C CA . CYS A 1 88 ? -20.052 -17.844 54.481 1.00 88.19 88 CYS A CA 1
ATOM 657 C C . CYS A 1 88 ? -21.493 -18.334 54.289 1.00 88.19 88 CYS A C 1
ATOM 659 O O . CYS A 1 88 ? -21.728 -19.535 54.219 1.00 88.19 88 CYS A O 1
ATOM 661 N N . VAL A 1 89 ? -22.466 -17.422 54.175 1.00 91.62 89 VAL A N 1
ATOM 662 C CA . VAL A 1 89 ? -23.851 -17.799 53.837 1.00 91.62 89 VAL A CA 1
ATOM 663 C C . VAL A 1 89 ? -23.913 -18.237 52.366 1.00 91.62 89 VAL A C 1
ATOM 665 O O . VAL A 1 89 ? -23.554 -17.435 51.499 1.00 91.62 89 VAL A O 1
ATOM 668 N N . PRO A 1 90 ? -24.370 -19.466 52.063 1.00 88.88 90 PRO A N 1
ATOM 669 C CA . PRO A 1 90 ? -24.564 -19.932 50.692 1.00 88.88 90 PRO A CA 1
ATOM 670 C C . PRO A 1 90 ? -25.518 -19.039 49.880 1.00 88.88 90 PRO A C 1
ATOM 672 O O . PRO A 1 90 ? -26.504 -18.521 50.403 1.00 88.88 90 PRO A O 1
ATOM 675 N N . LEU A 1 91 ? -25.244 -18.871 48.581 1.00 84.75 91 LEU A N 1
ATOM 676 C CA . LEU A 1 91 ? -26.008 -17.975 47.699 1.00 84.75 91 LEU A CA 1
ATOM 677 C C . LEU A 1 91 ? -27.492 -18.364 47.572 1.00 84.75 91 LEU A C 1
ATOM 679 O O . LEU A 1 91 ? -28.353 -17.490 47.517 1.00 84.75 91 LEU A O 1
ATOM 683 N N . ASP A 1 92 ? -27.795 -19.660 47.560 1.00 84.19 92 ASP A N 1
ATOM 684 C CA . ASP A 1 92 ? -29.160 -20.198 47.515 1.00 84.19 92 ASP A CA 1
ATOM 685 C C . ASP A 1 92 ? -29.995 -19.828 48.756 1.00 84.19 92 ASP A C 1
ATOM 687 O O . ASP A 1 92 ? -31.223 -19.794 48.687 1.00 84.19 92 ASP A O 1
ATOM 691 N N . GLN A 1 93 ? -29.343 -19.471 49.867 1.00 87.25 93 GLN A N 1
ATOM 692 C CA . GLN A 1 93 ? -29.989 -18.998 51.094 1.00 87.25 93 GLN A CA 1
ATOM 693 C C . GLN A 1 93 ? -30.160 -17.474 51.158 1.00 87.25 93 GLN A C 1
ATOM 695 O O . GLN A 1 93 ? -30.839 -16.974 52.055 1.00 87.25 93 GLN A O 1
ATOM 700 N N . LEU A 1 94 ? -29.599 -16.719 50.206 1.00 84.06 94 LEU A N 1
ATOM 701 C CA . LEU A 1 94 ? -29.768 -15.261 50.118 1.00 84.06 94 LEU A CA 1
ATOM 702 C C . LEU A 1 94 ? -31.062 -14.849 49.387 1.00 84.06 94 LEU A C 1
ATOM 704 O O . LEU A 1 94 ? -31.340 -13.658 49.233 1.00 84.06 94 LEU A O 1
ATOM 708 N N . GLY A 1 95 ? -31.888 -15.821 48.986 1.00 75.75 95 GLY A N 1
ATOM 709 C CA . GLY A 1 95 ? -33.223 -15.595 48.438 1.00 75.75 95 GLY A CA 1
ATOM 710 C C . GLY A 1 95 ? -33.194 -14.868 47.094 1.00 75.75 95 GLY A C 1
ATOM 711 O O . GLY A 1 95 ? -32.810 -15.443 46.083 1.00 75.75 95 GLY A O 1
ATOM 712 N N . ASN A 1 96 ? -33.618 -13.600 47.081 1.00 70.94 96 ASN A N 1
ATOM 713 C CA . ASN A 1 96 ? -33.840 -12.795 45.869 1.00 70.94 96 ASN A CA 1
ATOM 714 C C . ASN A 1 96 ? -32.594 -12.021 45.399 1.00 70.94 96 ASN A C 1
ATOM 716 O O . ASN A 1 96 ? -32.726 -10.974 44.758 1.00 70.94 96 ASN A O 1
ATOM 720 N N . LEU A 1 97 ? -31.393 -12.469 45.768 1.00 76.25 97 LEU A N 1
ATOM 721 C CA . LEU A 1 97 ? -30.172 -11.855 45.266 1.00 76.25 97 LEU A CA 1
ATOM 722 C C . LEU A 1 97 ? -29.950 -12.311 43.821 1.00 76.25 97 LEU A C 1
ATOM 724 O O . LEU A 1 97 ? -29.486 -13.422 43.576 1.00 76.25 97 LEU A O 1
ATOM 728 N N . ASP A 1 98 ? -30.304 -11.457 42.866 1.00 71.38 98 ASP A N 1
ATOM 729 C CA . ASP A 1 98 ? -30.017 -11.712 41.458 1.00 71.38 98 ASP A CA 1
ATOM 730 C C . ASP A 1 98 ? -28.524 -11.476 41.185 1.00 71.38 98 ASP A C 1
ATOM 732 O O . ASP A 1 98 ? -27.976 -10.414 41.489 1.00 71.38 98 ASP A O 1
ATOM 736 N N . THR A 1 99 ? -27.840 -12.496 40.665 1.00 71.31 99 THR A N 1
ATOM 737 C CA . THR A 1 99 ? -26.399 -12.457 40.379 1.00 71.31 99 THR A CA 1
ATOM 738 C C . THR A 1 99 ? -26.078 -11.952 38.981 1.00 71.31 99 THR A C 1
ATOM 740 O O . THR A 1 99 ? -24.906 -11.749 38.652 1.00 71.31 99 THR A O 1
ATOM 743 N N . THR A 1 100 ? -27.091 -11.720 38.148 1.00 74.88 100 THR A N 1
ATOM 744 C CA . THR A 1 100 ? -26.891 -11.158 36.815 1.00 74.88 100 THR A CA 1
ATOM 745 C C . THR A 1 100 ? -26.787 -9.635 36.905 1.00 74.88 100 THR A C 1
ATOM 747 O O . THR A 1 100 ? -27.753 -8.911 36.782 1.00 74.88 100 THR A O 1
ATOM 750 N N . VAL A 1 101 ? -25.580 -9.118 37.148 1.00 78.75 101 VAL A N 1
ATOM 751 C CA . VAL A 1 101 ? -25.344 -7.690 37.462 1.00 78.75 101 VAL A CA 1
ATOM 752 C C . VAL A 1 101 ? -25.837 -6.721 36.369 1.00 78.75 101 VAL A C 1
ATOM 754 O O . VAL A 1 101 ? -26.234 -5.594 36.681 1.00 78.75 101 VAL A O 1
ATOM 757 N N . ALA A 1 102 ? -25.831 -7.139 35.098 1.00 86.31 102 ALA A N 1
ATOM 758 C CA . ALA A 1 102 ? -26.245 -6.297 33.979 1.00 86.31 102 ALA A CA 1
ATOM 759 C C . ALA A 1 102 ? -26.874 -7.082 32.817 1.00 86.31 102 ALA A C 1
ATOM 761 O O . ALA A 1 102 ? -26.502 -8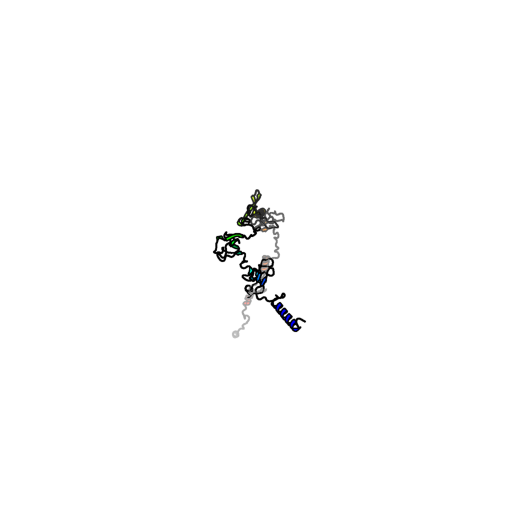.229 32.558 1.00 86.31 102 ALA A O 1
ATOM 762 N N . GLU A 1 103 ? -27.773 -6.434 32.071 1.00 89.38 103 GLU A N 1
ATOM 763 C CA . GLU A 1 103 ? -28.332 -6.956 30.819 1.00 89.38 103 GLU A CA 1
ATOM 764 C C . GLU A 1 103 ? -28.420 -5.881 29.723 1.00 89.38 103 GLU A C 1
ATOM 766 O O . GLU A 1 103 ? -28.713 -4.713 29.980 1.00 89.38 103 GLU A O 1
ATOM 771 N N . VAL A 1 104 ? -28.144 -6.279 28.475 1.00 88.81 104 VAL A N 1
ATOM 772 C CA . VAL A 1 104 ? -28.274 -5.405 27.299 1.00 88.81 104 VAL A CA 1
ATOM 773 C C . VAL A 1 104 ? -29.694 -5.513 26.761 1.00 88.81 104 VAL A C 1
ATOM 775 O O . VAL A 1 104 ? -30.138 -6.604 26.399 1.00 88.81 104 VAL A O 1
ATOM 778 N N . VAL A 1 105 ? -30.393 -4.383 26.673 1.00 90.12 105 VAL A N 1
ATOM 779 C CA . VAL A 1 105 ? -31.787 -4.312 26.220 1.00 90.12 105 VAL A CA 1
ATOM 780 C C . VAL A 1 105 ? -31.952 -3.295 25.094 1.00 90.12 105 VAL A C 1
ATOM 782 O O . VAL A 1 105 ? -31.218 -2.316 24.985 1.00 90.12 105 VAL A O 1
ATOM 785 N N . THR A 1 106 ? -32.936 -3.518 24.224 1.00 88.69 106 THR A N 1
ATOM 786 C CA . THR A 1 106 ? -33.270 -2.569 23.149 1.00 88.69 106 THR A CA 1
ATOM 787 C C . THR A 1 106 ? -34.121 -1.396 23.639 1.00 88.69 106 THR A C 1
ATOM 789 O O . THR A 1 106 ? -34.191 -0.377 22.961 1.00 88.69 106 THR A O 1
ATOM 792 N N . ALA A 1 107 ? -34.786 -1.548 24.788 1.00 91.56 107 ALA A N 1
ATOM 793 C CA . ALA A 1 107 ? -35.567 -0.522 25.475 1.00 91.56 107 ALA A CA 1
ATOM 794 C C . ALA A 1 107 ? -35.682 -0.868 26.970 1.00 91.56 107 ALA A C 1
ATOM 796 O O . ALA A 1 107 ? -35.602 -2.045 27.329 1.00 91.56 107 ALA A O 1
ATOM 797 N N . LEU A 1 108 ? -35.904 0.136 27.826 1.00 92.25 108 LEU A N 1
ATOM 798 C CA . LEU A 1 108 ? -36.122 -0.079 29.261 1.00 92.25 108 LEU A CA 1
ATOM 799 C C . LEU A 1 108 ? -37.393 -0.919 29.477 1.00 92.25 108 LEU A C 1
ATOM 801 O O . LEU A 1 108 ? -38.449 -0.561 28.942 1.00 92.25 108 LEU A O 1
ATOM 805 N N . PRO A 1 109 ? -37.329 -2.025 30.238 1.00 92.12 109 PRO A N 1
ATOM 806 C CA . PRO A 1 109 ? -38.499 -2.860 30.474 1.00 92.12 109 PRO A CA 1
ATOM 807 C C . PRO A 1 109 ? -39.542 -2.136 31.330 1.00 92.12 109 PRO A C 1
ATOM 809 O O . PRO A 1 109 ? -39.218 -1.404 32.260 1.00 92.12 109 PRO A O 1
ATOM 812 N N . THR A 1 110 ? -40.817 -2.394 31.050 1.00 92.56 110 THR A N 1
ATOM 813 C CA . THR A 1 110 ? -41.955 -1.887 31.841 1.00 92.56 110 THR A CA 1
ATOM 814 C C . THR A 1 110 ? -42.615 -2.974 32.696 1.00 92.56 110 THR A C 1
ATOM 816 O O . THR A 1 110 ? -43.473 -2.686 33.525 1.00 92.56 110 THR A O 1
ATOM 819 N N . THR A 1 111 ? -42.210 -4.233 32.514 1.00 90.69 111 THR A N 1
ATOM 820 C CA . THR A 1 111 ? -42.695 -5.417 33.240 1.00 90.69 111 THR A CA 1
ATOM 821 C C . THR A 1 111 ? -41.524 -6.338 33.553 1.00 90.69 111 THR A C 1
ATOM 823 O O . THR A 1 111 ? -40.570 -6.371 32.778 1.00 90.69 111 THR A O 1
ATOM 826 N N . ASN A 1 112 ? -41.615 -7.131 34.626 1.00 88.62 112 ASN A N 1
ATOM 827 C CA . ASN A 1 112 ? -40.544 -8.041 35.063 1.00 88.62 112 ASN A CA 1
ATOM 828 C C . ASN A 1 112 ? -39.195 -7.326 35.264 1.00 88.62 112 ASN A C 1
ATOM 830 O O . ASN A 1 112 ? -38.141 -7.875 34.947 1.00 88.62 112 ASN A O 1
ATOM 834 N N . ILE A 1 113 ? -39.236 -6.087 35.767 1.00 89.12 113 ILE A N 1
ATOM 835 C CA . ILE A 1 113 ? -38.036 -5.290 36.021 1.00 89.12 113 ILE A CA 1
ATOM 836 C C . ILE A 1 113 ? -37.227 -5.968 37.127 1.00 89.12 113 ILE A C 1
ATOM 838 O O . ILE A 1 113 ? -37.696 -6.136 38.251 1.00 89.12 113 ILE A O 1
ATOM 842 N N . LYS A 1 114 ? -36.002 -6.354 36.790 1.00 87.12 114 LYS A N 1
ATOM 843 C CA . LYS A 1 114 ? -34.994 -6.885 37.709 1.00 87.12 114 LYS A CA 1
ATOM 844 C C . LYS A 1 114 ? -34.155 -5.761 38.313 1.00 87.12 114 LYS A C 1
ATOM 846 O O . LYS A 1 114 ? -34.056 -4.678 37.733 1.00 87.12 114 LYS A O 1
ATOM 851 N N . LYS A 1 115 ? -33.495 -6.034 39.440 1.00 84.12 115 LYS A N 1
ATOM 852 C CA . LYS A 1 115 ? -32.622 -5.085 40.154 1.00 84.12 115 LYS A CA 1
ATOM 853 C C . LYS A 1 115 ? -31.213 -5.005 39.534 1.00 84.12 115 LYS A C 1
ATOM 855 O O . LYS A 1 115 ? -30.231 -5.204 40.241 1.00 84.12 115 LYS A O 1
ATOM 860 N N . HIS A 1 116 ? -31.124 -4.764 38.223 1.00 88.62 116 HIS A N 1
ATOM 861 C CA . HIS A 1 116 ? -29.875 -4.783 37.435 1.00 88.62 116 HIS A CA 1
ATOM 862 C C . HIS A 1 116 ? -29.526 -3.432 36.831 1.00 88.62 116 HIS A C 1
ATOM 864 O O . HIS A 1 116 ? -30.348 -2.515 36.806 1.00 88.62 116 HIS A O 1
ATOM 870 N N . ILE A 1 117 ? -28.315 -3.365 36.274 1.00 91.12 117 ILE A N 1
ATOM 871 C CA . ILE A 1 117 ? -27.915 -2.324 35.333 1.00 91.12 117 ILE A CA 1
ATOM 872 C C . ILE A 1 117 ? -28.389 -2.719 33.927 1.00 91.12 117 ILE A C 1
ATOM 874 O O . ILE A 1 117 ? -28.016 -3.764 33.393 1.00 91.12 117 ILE A O 1
ATOM 878 N N . TYR A 1 118 ? -29.207 -1.873 33.315 1.00 92.38 118 TYR A N 1
ATOM 879 C CA . TYR A 1 118 ? -29.686 -2.029 31.947 1.00 92.38 118 TYR A CA 1
ATOM 880 C C . TYR A 1 118 ? -28.823 -1.199 31.008 1.00 92.38 118 TYR A C 1
ATOM 882 O O . TYR A 1 118 ? -28.653 -0.000 31.216 1.00 92.38 118 TYR A O 1
ATOM 890 N N . LEU A 1 119 ? -28.297 -1.834 29.965 1.00 91.06 119 LEU A N 1
ATOM 891 C CA . LEU A 1 119 ? -27.481 -1.197 28.935 1.00 91.06 119 LEU A CA 1
ATOM 892 C C . LEU A 1 119 ? -28.328 -1.004 27.676 1.00 91.06 119 LEU A C 1
ATOM 894 O O . LEU A 1 119 ? -28.748 -1.986 27.061 1.00 91.06 119 LEU A O 1
ATOM 898 N N . ILE A 1 120 ? -28.559 0.245 27.273 1.00 89.81 120 ILE A N 1
ATOM 899 C CA . ILE A 1 120 ? -29.319 0.591 26.063 1.00 89.81 120 ILE A CA 1
ATOM 900 C C . ILE A 1 120 ? -28.386 1.192 25.040 1.00 89.81 120 ILE A C 1
ATOM 902 O O . ILE A 1 120 ? -27.641 2.114 25.342 1.00 89.81 120 ILE A O 1
ATOM 906 N N . LYS A 1 121 ? -28.424 0.676 23.811 1.00 86.25 121 LYS A N 1
ATOM 907 C CA . LYS A 1 121 ? -27.597 1.211 22.731 1.00 86.25 121 LYS A CA 1
ATOM 908 C C . LYS A 1 121 ? -27.914 2.695 22.514 1.00 86.25 121 LYS A C 1
ATOM 910 O O . LYS A 1 121 ? -29.067 3.033 22.257 1.00 86.25 121 LYS A O 1
ATOM 915 N N . ASP A 1 122 ? -26.887 3.540 22.551 1.00 81.06 122 ASP A N 1
ATOM 916 C CA . ASP A 1 122 ? -27.030 4.978 22.310 1.00 81.06 122 ASP A CA 1
ATOM 917 C C . ASP A 1 122 ? -27.615 5.221 20.904 1.00 81.06 122 ASP A C 1
ATOM 919 O O . ASP A 1 122 ? -27.080 4.766 19.884 1.00 81.06 122 ASP A O 1
ATOM 923 N N . ALA A 1 123 ? -28.748 5.926 20.857 1.00 70.19 123 ALA A N 1
ATOM 924 C CA . ALA A 1 123 ? -29.481 6.245 19.636 1.00 70.19 123 ALA A CA 1
ATOM 925 C C . ALA A 1 123 ? -28.780 7.308 18.769 1.00 70.19 123 ALA A C 1
ATOM 927 O O . ALA A 1 123 ? -29.162 7.504 17.614 1.00 70.19 123 ALA A O 1
ATOM 928 N N . SER A 1 124 ? -27.724 7.955 19.275 1.00 66.56 124 SER A N 1
ATOM 929 C CA . SER A 1 124 ? -27.001 9.064 18.631 1.00 66.56 124 SER A CA 1
ATOM 930 C C . SER A 1 124 ? -26.139 8.663 17.417 1.00 66.56 124 SER A C 1
ATOM 932 O O . SER A 1 124 ? -25.256 9.408 16.994 1.00 66.56 124 SER A O 1
ATOM 934 N N . GLY A 1 125 ? -26.397 7.501 16.809 1.00 55.88 125 GLY A N 1
ATOM 935 C CA . GLY A 1 125 ? -25.936 7.169 15.455 1.00 55.88 125 GLY A CA 1
ATOM 936 C C . GLY A 1 125 ? -24.445 6.856 15.305 1.00 55.88 125 GLY A C 1
ATOM 937 O O . GLY A 1 125 ? -23.934 6.816 14.186 1.00 55.88 125 GLY A O 1
ATOM 938 N N . VAL A 1 126 ? -23.729 6.613 16.398 1.00 53.69 126 VAL A N 1
ATOM 939 C CA . VAL A 1 126 ? -22.307 6.251 16.361 1.00 53.69 126 VAL A CA 1
ATOM 940 C C . VAL A 1 126 ? -22.135 4.745 16.155 1.00 53.69 126 VAL A C 1
ATOM 942 O O . VAL A 1 126 ? -22.790 3.921 16.784 1.00 53.69 126 VAL A O 1
ATOM 945 N N . THR A 1 127 ? -21.235 4.367 15.246 1.00 56.53 127 THR A N 1
ATOM 946 C CA . THR A 1 127 ? -20.989 2.987 14.781 1.00 56.53 127 THR A CA 1
ATOM 947 C C . THR A 1 127 ? -20.290 2.078 15.801 1.00 56.53 127 THR A C 1
ATOM 949 O O . THR A 1 127 ? -19.738 1.044 15.433 1.00 56.53 127 THR A O 1
ATOM 952 N N . GLN A 1 128 ? -20.289 2.448 17.080 1.00 61.09 128 GLN A N 1
ATOM 953 C CA . GLN A 1 128 ? -19.568 1.745 18.139 1.00 61.09 128 GLN A CA 1
ATOM 954 C C . GLN A 1 128 ? -20.529 1.234 19.215 1.00 61.09 128 GLN A C 1
ATOM 956 O O . GLN A 1 128 ? -21.652 1.717 19.342 1.00 61.09 128 GLN A O 1
ATOM 961 N N . ASN A 1 129 ? -20.062 0.255 19.993 1.00 69.12 129 ASN A N 1
ATOM 962 C CA . ASN A 1 129 ? -20.734 -0.309 21.165 1.00 69.12 129 ASN A CA 1
ATOM 963 C C . ASN A 1 129 ? -20.800 0.726 22.307 1.00 69.12 129 ASN A C 1
ATOM 965 O O . ASN A 1 129 ? -20.091 0.602 23.303 1.00 69.12 129 ASN A O 1
ATOM 969 N N . GLN A 1 130 ? -21.593 1.781 22.116 1.00 80.50 130 GLN A N 1
ATOM 970 C CA . GLN A 1 130 ? -21.900 2.786 23.128 1.00 80.50 130 GLN A CA 1
ATOM 971 C C . GLN A 1 130 ? -23.256 2.464 23.736 1.00 80.50 130 GLN A C 1
ATOM 973 O O . GLN A 1 130 ? -24.229 2.244 23.007 1.00 80.50 130 GLN A O 1
ATOM 978 N N . TYR A 1 131 ? -23.292 2.414 25.062 1.00 86.44 131 TYR A N 1
ATOM 979 C CA . TYR A 1 131 ? -24.491 2.088 25.815 1.00 86.44 131 TYR A CA 1
ATOM 980 C C . TYR A 1 131 ? -24.729 3.139 26.891 1.00 86.44 131 TYR A C 1
ATOM 982 O O . TYR A 1 131 ? -23.804 3.526 27.601 1.00 86.44 131 TYR A O 1
ATOM 990 N N . GLU A 1 132 ? -25.971 3.575 27.017 1.00 89.12 132 GLU A N 1
ATOM 991 C CA . GLU A 1 132 ? -26.460 4.291 28.183 1.00 89.12 132 GLU A CA 1
ATOM 992 C C . GLU A 1 132 ? -26.781 3.270 29.282 1.00 89.12 132 GLU A C 1
ATOM 994 O O . GLU A 1 132 ? -27.427 2.250 29.025 1.00 89.12 132 GLU A O 1
ATOM 999 N N . GLU A 1 133 ? -26.312 3.531 30.498 1.00 91.12 133 GLU A N 1
ATOM 1000 C CA . GLU A 1 133 ? -26.492 2.659 31.658 1.00 91.12 133 GLU A CA 1
ATOM 1001 C C . GLU A 1 133 ? -27.624 3.183 32.540 1.00 91.12 133 GLU A C 1
ATOM 1003 O O . GLU A 1 133 ? -27.618 4.348 32.944 1.00 91.12 133 GLU A O 1
ATOM 1008 N N . TYR A 1 134 ? -28.574 2.316 32.881 1.00 93.31 134 TYR A N 1
ATOM 1009 C CA . TYR A 1 134 ? -29.741 2.656 33.691 1.00 93.31 134 TYR A CA 1
ATOM 1010 C C . TYR A 1 134 ? -29.940 1.687 34.850 1.00 93.31 134 TYR A C 1
ATOM 1012 O O . TYR A 1 134 ? -29.697 0.490 34.720 1.00 93.31 134 TYR A O 1
ATOM 1020 N N . ILE A 1 135 ? -30.472 2.187 35.961 1.00 93.25 135 ILE A N 1
ATOM 1021 C CA . ILE A 1 135 ? -30.981 1.371 37.064 1.00 93.25 135 ILE A CA 1
ATOM 1022 C C . ILE A 1 135 ? -32.399 1.805 37.421 1.00 93.25 135 ILE A C 1
ATOM 1024 O O . ILE A 1 135 ? -32.740 2.986 37.355 1.00 93.25 135 ILE A O 1
ATOM 1028 N N . TYR A 1 136 ? -33.237 0.842 37.791 1.00 93.12 136 TYR A N 1
ATOM 1029 C CA . TYR A 1 136 ? -34.576 1.124 38.291 1.00 93.12 136 TYR A CA 1
ATOM 1030 C C . TYR A 1 136 ? -34.547 1.227 39.816 1.00 93.12 136 TYR A C 1
ATOM 1032 O O . TYR A 1 136 ? -34.217 0.256 40.497 1.00 93.12 136 TYR A O 1
ATOM 1040 N N . THR A 1 137 ? -34.907 2.389 40.359 1.00 91.38 137 THR A N 1
ATOM 1041 C CA . THR A 1 137 ? -34.927 2.653 41.809 1.00 91.38 137 THR A CA 1
ATOM 1042 C C . THR A 1 137 ? -36.312 2.486 42.438 1.00 91.38 137 THR A C 1
ATOM 1044 O O . THR A 1 137 ? -36.483 2.656 43.645 1.00 91.38 137 THR A O 1
ATOM 1047 N N . GLY A 1 138 ? -37.320 2.125 41.637 1.00 87.62 138 GLY A N 1
ATOM 1048 C CA . GLY A 1 138 ? -38.685 1.873 42.091 1.00 87.62 138 GLY A CA 1
ATOM 1049 C C . GLY A 1 138 ? -38.876 0.473 42.679 1.00 87.62 138 GLY A C 1
ATOM 1050 O O . GLY A 1 138 ? -38.077 -0.437 42.455 1.00 87.62 138 GLY A O 1
ATOM 1051 N N . ASP A 1 139 ? -39.977 0.277 43.408 1.00 86.75 139 ASP A N 1
ATOM 1052 C CA . ASP A 1 139 ? -40.380 -1.058 43.857 1.00 86.75 139 ASP A CA 1
ATOM 1053 C C . ASP A 1 139 ? -40.821 -1.897 42.648 1.00 86.75 139 ASP A C 1
ATOM 1055 O O . ASP A 1 139 ? -41.828 -1.606 42.002 1.00 86.75 139 ASP A O 1
ATOM 1059 N N . THR A 1 140 ? -40.058 -2.946 42.339 1.00 84.81 140 THR A N 1
ATOM 1060 C CA . THR A 1 140 ? -40.296 -3.854 41.207 1.00 84.81 140 THR A CA 1
ATOM 1061 C C . THR A 1 140 ? -41.568 -4.695 41.361 1.00 84.81 140 THR A C 1
ATOM 1063 O O . THR A 1 140 ? -41.996 -5.328 40.401 1.00 84.81 140 THR A O 1
ATOM 1066 N N . SER A 1 141 ? -42.165 -4.719 42.557 1.00 82.31 141 SER A N 1
ATOM 1067 C CA . SER A 1 141 ? -43.419 -5.427 42.854 1.00 82.31 141 SER A CA 1
ATOM 1068 C C . SER A 1 141 ? -44.649 -4.516 42.763 1.00 82.31 141 SER A C 1
ATOM 1070 O O . SER A 1 141 ? -45.779 -4.998 42.854 1.00 82.31 141 SER A O 1
ATOM 1072 N N . ALA A 1 142 ? -44.443 -3.205 42.617 1.00 85.38 142 ALA A N 1
ATOM 1073 C CA . ALA A 1 142 ? -45.498 -2.207 42.514 1.00 85.38 142 ALA A CA 1
ATOM 1074 C C . ALA A 1 142 ? -45.886 -1.934 41.049 1.00 85.38 142 ALA A C 1
ATOM 1076 O O . ALA A 1 142 ? -45.331 -2.499 40.106 1.00 85.38 142 ALA A O 1
ATOM 1077 N N . THR A 1 143 ? -46.868 -1.049 40.850 1.00 89.62 143 THR A N 1
ATOM 1078 C CA . THR A 1 143 ? -47.208 -0.565 39.502 1.00 89.62 143 THR A CA 1
ATOM 1079 C C . THR A 1 143 ? -46.002 0.166 38.910 1.00 89.62 143 THR A C 1
ATOM 1081 O O . THR A 1 143 ? -45.374 0.968 39.598 1.00 89.62 143 THR A O 1
ATOM 1084 N N . TYR A 1 144 ? -45.694 -0.109 37.641 1.00 93.12 144 TYR A N 1
ATOM 1085 C CA . TYR A 1 144 ? -44.584 0.519 36.924 1.00 93.12 144 TYR A CA 1
ATOM 1086 C C . TYR A 1 144 ? -44.652 2.052 36.971 1.00 93.12 144 TYR A C 1
ATOM 1088 O O . TYR A 1 144 ? -45.695 2.643 36.685 1.00 93.12 144 TYR A O 1
ATOM 1096 N N . ASP A 1 145 ? -43.516 2.682 37.270 1.00 92.06 145 ASP A N 1
ATOM 1097 C CA . ASP A 1 145 ? -43.345 4.131 37.290 1.00 92.06 145 ASP A CA 1
ATOM 1098 C C . ASP A 1 145 ? -42.084 4.514 36.506 1.00 92.06 145 ASP A C 1
ATOM 1100 O O . ASP A 1 145 ? -40.955 4.290 36.943 1.00 92.06 145 ASP A O 1
ATOM 1104 N N . ALA A 1 146 ? -42.275 5.126 35.337 1.00 92.56 146 ALA A N 1
ATOM 1105 C CA . ALA A 1 146 ? -41.178 5.530 34.462 1.00 92.56 146 ALA A CA 1
ATOM 1106 C C . ALA A 1 146 ? -40.231 6.568 35.096 1.00 92.56 146 ALA A C 1
ATOM 1108 O O . ALA A 1 146 ? -39.078 6.659 34.681 1.00 92.56 146 ALA A O 1
ATOM 1109 N N . SER A 1 147 ? -40.682 7.331 36.102 1.00 93.12 147 SER A N 1
ATOM 1110 C CA . SER A 1 147 ? -39.853 8.335 36.788 1.00 93.12 147 SER A CA 1
ATOM 1111 C C . SER A 1 147 ? -38.772 7.727 37.685 1.00 93.12 147 SER A C 1
ATOM 1113 O O . SER A 1 147 ? -37.904 8.441 38.180 1.00 93.12 147 SER A O 1
ATOM 1115 N N . LYS A 1 148 ? -38.825 6.408 37.895 1.00 93.38 148 LYS A N 1
ATOM 1116 C CA . LYS A 1 148 ? -37.896 5.652 38.739 1.00 93.38 148 LYS A CA 1
ATOM 1117 C C . LYS A 1 148 ? -36.687 5.099 37.990 1.00 93.38 148 LYS A C 1
ATOM 1119 O O . LYS A 1 148 ? -35.908 4.351 38.571 1.00 93.38 148 LYS A O 1
ATOM 1124 N N . TRP A 1 149 ? -36.531 5.433 36.713 1.00 93.88 149 TRP A N 1
ATOM 1125 C CA . TRP A 1 149 ? -35.307 5.140 35.979 1.00 93.88 149 TRP A CA 1
ATOM 1126 C C . TRP A 1 149 ? -34.253 6.208 36.242 1.00 93.88 149 TRP A C 1
ATOM 1128 O O . TRP A 1 149 ? -34.467 7.388 35.972 1.00 93.88 149 TRP A O 1
ATOM 1138 N N . GLU A 1 150 ? -33.091 5.777 36.718 1.00 93.69 150 GLU A N 1
ATOM 1139 C CA . GLU A 1 150 ? -31.931 6.633 36.933 1.00 93.69 150 GLU A CA 1
ATOM 1140 C C . GLU A 1 150 ? -30.821 6.251 35.959 1.00 93.69 150 GLU A C 1
ATOM 1142 O O . GLU A 1 150 ? -30.463 5.079 35.831 1.00 93.69 150 GLU A O 1
ATOM 1147 N N . LYS A 1 151 ? -30.281 7.250 35.255 1.00 93.06 151 LYS A N 1
ATOM 1148 C CA . LYS A 1 151 ? -29.132 7.071 34.367 1.00 93.06 151 LYS A CA 1
ATOM 1149 C C . LYS A 1 151 ? -27.856 7.072 35.207 1.00 93.06 151 LYS A C 1
ATOM 1151 O O . LYS A 1 151 ? -27.583 8.049 35.901 1.00 93.06 151 LYS A O 1
ATOM 1156 N N . LEU A 1 152 ? -27.088 5.991 35.136 1.00 89.75 152 LEU A N 1
ATOM 1157 C CA . LEU A 1 152 ? -25.837 5.815 35.875 1.00 89.75 152 LEU A CA 1
ATOM 1158 C C . LEU A 1 152 ? -24.628 6.361 35.113 1.00 89.75 152 LEU A C 1
ATOM 1160 O O . LEU A 1 152 ? -23.711 6.906 35.725 1.00 89.75 152 LEU A O 1
ATOM 1164 N N . GLY A 1 153 ? -24.635 6.254 33.785 1.00 86.31 153 GLY A N 1
ATOM 1165 C CA . GLY A 1 153 ? -23.502 6.670 32.973 1.00 86.31 153 GLY A CA 1
ATOM 1166 C C . GLY A 1 153 ? -23.666 6.371 31.490 1.00 86.31 153 GLY A C 1
ATOM 1167 O O . GLY A 1 153 ? -24.691 5.858 31.041 1.00 86.31 153 GLY A O 1
ATOM 1168 N N . ASP A 1 154 ? -22.618 6.714 30.747 1.00 83.38 154 ASP A N 1
ATOM 1169 C CA . ASP A 1 154 ? -22.440 6.350 29.346 1.00 83.38 154 ASP A CA 1
ATOM 1170 C C . ASP A 1 154 ? -21.206 5.450 29.244 1.00 83.38 154 ASP A C 1
ATOM 1172 O O . ASP A 1 154 ? -20.073 5.912 29.424 1.00 83.38 154 ASP A O 1
ATOM 1176 N N . PHE A 1 155 ? -21.394 4.171 28.925 1.00 77.62 155 PHE A N 1
ATOM 1177 C CA . PHE A 1 155 ? -20.278 3.284 28.631 1.00 77.62 155 PHE A CA 1
ATOM 1178 C C . PHE A 1 155 ? -19.745 3.560 27.226 1.00 77.62 155 PHE A C 1
ATOM 1180 O O . PHE A 1 155 ? -20.460 3.457 26.222 1.00 77.62 155 PHE A O 1
ATOM 1187 N N . ARG A 1 156 ? -18.445 3.852 27.142 1.00 68.94 156 ARG A N 1
ATOM 1188 C CA . ARG A 1 156 ? -17.711 3.977 25.881 1.00 68.94 156 ARG A CA 1
ATOM 1189 C C . ARG A 1 156 ? -16.564 2.979 25.883 1.00 68.94 156 ARG A C 1
ATOM 1191 O O . ARG A 1 156 ? -15.639 3.101 26.681 1.00 68.94 156 ARG A O 1
ATOM 1198 N N . ALA A 1 157 ? -16.595 2.019 24.963 1.00 67.50 157 ALA A N 1
ATOM 1199 C CA . ALA A 1 157 ? -15.429 1.186 24.706 1.00 67.50 157 ALA A CA 1
ATOM 1200 C C . ALA A 1 157 ? -14.301 2.071 24.144 1.00 67.50 157 ALA A C 1
ATOM 1202 O O . ALA A 1 157 ? -14.404 2.579 23.027 1.00 67.50 157 ALA A O 1
ATOM 1203 N N . THR A 1 158 ? -13.239 2.287 24.919 1.00 67.94 158 THR A N 1
ATOM 1204 C CA . THR A 1 158 ? -12.054 3.016 24.455 1.00 67.94 158 THR A CA 1
ATOM 1205 C C . THR A 1 158 ? -11.316 2.157 23.434 1.00 67.94 158 THR A C 1
ATOM 1207 O O . THR A 1 158 ? -10.700 1.156 23.790 1.00 67.94 158 THR A O 1
ATOM 1210 N N . VAL A 1 159 ? -11.386 2.532 22.157 1.00 73.75 159 VAL A N 1
ATOM 1211 C CA . VAL A 1 159 ? -10.544 1.951 21.105 1.00 73.75 159 VAL A CA 1
ATOM 1212 C C . VAL A 1 159 ? -9.335 2.859 20.925 1.00 73.75 159 VAL A C 1
ATOM 1214 O O . VAL A 1 159 ? -9.495 4.032 20.584 1.00 73.75 159 VAL A O 1
ATOM 1217 N N . ASP A 1 160 ? -8.138 2.325 21.163 1.00 81.62 160 ASP A N 1
ATOM 1218 C CA . ASP A 1 160 ? -6.898 3.044 20.883 1.00 81.62 160 ASP A CA 1
ATOM 1219 C C . ASP A 1 160 ? -6.660 3.101 19.368 1.00 81.62 160 ASP A C 1
ATOM 1221 O O . ASP A 1 160 ? -6.606 2.079 18.682 1.00 81.62 160 ASP A O 1
ATOM 1225 N N . LEU A 1 161 ? -6.565 4.321 18.848 1.00 87.12 161 LEU A N 1
ATOM 1226 C CA . LEU A 1 161 ? -6.324 4.616 17.439 1.00 87.12 161 LEU A CA 1
ATOM 1227 C C . LEU A 1 161 ? -5.057 5.464 17.256 1.00 87.12 161 LEU A C 1
ATOM 1229 O O . LEU A 1 161 ? -4.900 6.078 16.203 1.00 87.12 161 LEU A O 1
ATOM 1233 N N . ALA A 1 162 ? -4.172 5.530 18.259 1.00 87.31 162 ALA A N 1
ATOM 1234 C CA . ALA A 1 162 ? -2.971 6.366 18.224 1.00 87.31 162 ALA A CA 1
ATOM 1235 C C . ALA A 1 162 ? -2.057 6.060 17.022 1.00 87.31 162 ALA A C 1
ATOM 1237 O O . ALA A 1 162 ? -1.504 6.985 16.430 1.00 87.31 162 ALA A O 1
ATOM 1238 N N . ASP A 1 163 ? -1.977 4.791 16.612 1.00 91.75 163 ASP A N 1
ATOM 1239 C CA . ASP A 1 163 ? -1.151 4.343 15.480 1.00 91.75 163 ASP A CA 1
ATOM 1240 C C . ASP A 1 163 ? -1.859 4.427 14.115 1.00 91.75 163 ASP A C 1
ATOM 1242 O O . ASP A 1 163 ? -1.288 4.077 13.079 1.00 91.75 163 ASP A O 1
ATOM 1246 N N . TYR A 1 164 ? -3.111 4.891 14.079 1.00 88.25 164 TYR A N 1
ATOM 1247 C CA . TYR A 1 164 ? -3.891 4.994 12.850 1.00 88.25 164 TYR A CA 1
ATOM 1248 C C . TYR A 1 164 ? -3.958 6.439 12.359 1.00 88.25 164 TYR A C 1
ATOM 1250 O O . TYR A 1 164 ? -4.402 7.347 13.060 1.00 88.25 164 TYR A O 1
ATOM 1258 N N . ALA A 1 165 ? -3.600 6.648 11.092 1.00 85.62 165 ALA A N 1
ATOM 1259 C CA . ALA A 1 165 ? -3.763 7.941 10.441 1.00 85.62 165 ALA A CA 1
ATOM 1260 C C . ALA A 1 165 ? -5.241 8.222 10.125 1.00 85.62 165 ALA A C 1
ATOM 1262 O O . ALA A 1 165 ? -5.961 7.376 9.581 1.00 85.62 165 ALA A O 1
ATOM 1263 N N . LYS A 1 166 ? -5.701 9.452 10.379 1.00 88.12 166 LYS A N 1
ATOM 1264 C CA . LYS A 1 166 ? -6.997 9.920 9.866 1.00 88.12 166 LYS A CA 1
ATOM 1265 C C . LYS A 1 166 ? -6.923 10.039 8.349 1.00 88.12 166 LYS A C 1
ATOM 1267 O O . LYS A 1 166 ? -5.880 10.363 7.798 1.00 88.12 166 LYS A O 1
ATOM 1272 N N . LYS A 1 167 ? -8.056 9.924 7.648 1.00 84.50 167 LYS A N 1
ATOM 1273 C CA . LYS A 1 167 ? -8.103 10.144 6.184 1.00 84.50 167 LYS A CA 1
ATOM 1274 C C . LYS A 1 167 ? -7.498 11.491 5.762 1.00 84.50 167 LYS A C 1
ATOM 1276 O O . LYS A 1 167 ? -6.816 11.568 4.749 1.00 84.50 167 LYS A O 1
ATOM 1281 N N . SER A 1 168 ? -7.689 12.537 6.567 1.00 84.31 168 SER A N 1
ATOM 1282 C CA . SER A 1 168 ? -7.097 13.862 6.328 1.00 84.31 168 SER A CA 1
ATOM 1283 C C . SER A 1 168 ? -5.580 13.932 6.549 1.00 84.31 168 SER A C 1
ATOM 1285 O O . SER A 1 168 ? -4.972 14.944 6.228 1.00 84.31 168 SER A O 1
ATOM 1287 N N . GLU A 1 169 ? -4.977 12.893 7.122 1.00 85.31 169 GLU A N 1
ATOM 1288 C CA . GLU A 1 169 ? -3.536 12.734 7.378 1.00 85.31 169 GLU A CA 1
ATOM 1289 C C . GLU A 1 169 ? -2.887 11.786 6.366 1.00 85.31 169 GLU A C 1
ATOM 1291 O O . GLU A 1 169 ? -1.689 11.532 6.435 1.00 85.31 169 GLU A O 1
ATOM 1296 N N . THR A 1 170 ? -3.668 11.272 5.415 1.00 83.62 170 THR A N 1
ATOM 1297 C CA . THR A 1 170 ? -3.178 10.390 4.355 1.00 83.62 170 THR A CA 1
ATOM 1298 C C . THR A 1 170 ? -2.948 11.154 3.056 1.00 83.62 170 THR A C 1
ATOM 1300 O O . THR A 1 170 ? -3.542 12.206 2.812 1.00 83.62 170 THR A O 1
ATOM 1303 N N . VAL A 1 171 ? -2.074 10.613 2.205 1.00 85.38 171 VAL A N 1
ATOM 1304 C CA . VAL A 1 171 ? -1.832 11.138 0.858 1.00 85.38 171 VAL A CA 1
ATOM 1305 C C . VAL A 1 171 ? -3.093 10.963 0.009 1.00 85.38 171 VAL A C 1
ATOM 1307 O O . VAL A 1 171 ? -3.578 9.845 -0.166 1.00 85.38 171 VAL A O 1
ATOM 1310 N N . ASN A 1 172 ? -3.585 12.049 -0.592 1.00 85.81 172 ASN A N 1
ATOM 1311 C CA . ASN A 1 172 ? -4.613 11.956 -1.624 1.00 85.81 172 ASN A CA 1
ATOM 1312 C C . ASN A 1 172 ? -3.985 11.470 -2.938 1.00 85.81 172 ASN A C 1
ATOM 1314 O O . ASN A 1 172 ? -3.323 12.232 -3.642 1.00 85.81 172 ASN A O 1
ATOM 1318 N N . LEU A 1 173 ? -4.211 10.198 -3.275 1.00 87.56 173 LEU A N 1
ATOM 1319 C CA . LEU A 1 173 ? -3.693 9.568 -4.496 1.00 87.56 173 LEU A CA 1
ATOM 1320 C C . LEU A 1 173 ? -4.109 10.320 -5.770 1.00 87.56 173 LEU A C 1
ATOM 1322 O O . LEU A 1 173 ? -3.335 10.389 -6.719 1.00 87.56 173 LEU A O 1
ATOM 1326 N N . SER A 1 174 ? -5.297 10.928 -5.769 1.00 87.94 174 SER A N 1
ATOM 1327 C CA . SER A 1 174 ? -5.844 11.671 -6.914 1.00 87.94 174 SER A CA 1
ATOM 1328 C C . SER A 1 174 ? -5.068 12.953 -7.227 1.00 87.94 174 SER A C 1
ATOM 1330 O O . SER A 1 174 ? -5.183 13.499 -8.320 1.00 87.94 174 SER A O 1
ATOM 1332 N N . GLU A 1 175 ? -4.298 13.461 -6.264 1.00 88.69 175 GLU A N 1
ATOM 1333 C CA . GLU A 1 175 ? -3.488 14.671 -6.420 1.00 88.69 175 GLU A CA 1
ATOM 1334 C C . GLU A 1 175 ? -2.031 14.376 -6.799 1.00 88.69 175 GLU A C 1
ATOM 1336 O O . GLU A 1 175 ? -1.276 15.305 -7.106 1.00 88.69 175 GLU A O 1
ATOM 1341 N N . ILE A 1 176 ? -1.625 13.100 -6.798 1.00 92.62 176 ILE A N 1
ATOM 1342 C CA . ILE A 1 176 ? -0.291 12.692 -7.235 1.00 92.62 176 ILE A CA 1
ATOM 1343 C C . ILE A 1 176 ? -0.188 12.913 -8.739 1.00 92.62 176 ILE A C 1
ATOM 1345 O O . ILE A 1 176 ? -0.981 12.393 -9.523 1.00 92.62 176 ILE A O 1
ATOM 1349 N N . LYS A 1 177 ? 0.821 13.678 -9.151 1.00 92.50 177 LYS A N 1
ATOM 1350 C CA . LYS A 1 177 ? 1.029 14.023 -10.557 1.00 92.50 177 LYS A CA 1
ATOM 1351 C C . LYS A 1 177 ? 2.498 14.026 -10.935 1.00 92.50 177 LYS A C 1
ATOM 1353 O O . LYS A 1 177 ? 3.358 14.392 -10.133 1.00 92.50 177 LYS A O 1
ATOM 1358 N N . VAL A 1 178 ? 2.759 13.671 -12.189 1.00 94.75 178 VAL A N 1
ATOM 1359 C CA . VAL A 1 178 ? 4.058 13.879 -12.829 1.00 94.75 178 VAL A CA 1
ATOM 1360 C C . VAL A 1 178 ? 4.082 15.292 -13.394 1.00 94.75 178 VAL A C 1
ATOM 1362 O O . VAL A 1 178 ? 3.151 15.716 -14.078 1.00 94.75 178 VAL A O 1
ATOM 1365 N N . ILE A 1 179 ? 5.133 16.035 -13.084 1.00 92.75 179 ILE A N 1
ATOM 1366 C CA . ILE A 1 179 ? 5.327 17.415 -13.534 1.00 92.75 179 ILE A CA 1
ATOM 1367 C C . ILE A 1 179 ? 6.762 17.616 -14.009 1.00 92.75 179 ILE A C 1
ATOM 1369 O O . ILE A 1 179 ? 7.628 16.778 -13.765 1.00 92.75 179 ILE A O 1
ATOM 1373 N N . GLN A 1 180 ? 7.016 18.759 -14.638 1.00 92.38 180 GLN A N 1
ATOM 1374 C CA . GLN A 1 180 ? 8.348 19.177 -15.052 1.00 92.38 180 GLN A CA 1
ATOM 1375 C C . GLN A 1 180 ? 8.859 20.284 -14.127 1.00 92.38 180 GLN A C 1
ATOM 1377 O O . GLN A 1 180 ? 8.196 21.307 -13.956 1.00 92.38 180 GLN A O 1
ATOM 1382 N N . ASN A 1 181 ? 10.040 20.081 -13.550 1.00 89.62 181 ASN A N 1
ATOM 1383 C CA . ASN A 1 181 ? 10.789 21.104 -12.829 1.00 89.62 181 ASN A CA 1
ATOM 1384 C C . ASN A 1 181 ? 11.955 21.587 -13.700 1.00 89.62 181 ASN A C 1
ATOM 1386 O O . ASN A 1 181 ? 12.582 20.791 -14.397 1.00 89.62 181 ASN A O 1
ATOM 1390 N N . VAL A 1 182 ? 12.269 22.880 -13.632 1.00 88.75 182 VAL A N 1
ATOM 1391 C CA . VAL A 1 182 ? 13.454 23.448 -14.287 1.00 88.75 182 VAL A CA 1
ATOM 1392 C C . VAL A 1 182 ? 14.686 23.091 -13.455 1.00 88.75 182 VAL A C 1
ATOM 1394 O O . VAL A 1 182 ? 14.762 23.462 -12.287 1.00 88.75 182 VAL A O 1
ATOM 1397 N N . LEU A 1 183 ? 15.625 22.352 -14.044 1.00 84.06 183 LEU A N 1
ATOM 1398 C CA . LEU A 1 183 ? 16.928 22.031 -13.451 1.00 84.06 183 LEU A CA 1
ATOM 1399 C C . LEU A 1 183 ? 17.940 23.148 -13.681 1.00 84.06 183 LEU A C 1
ATOM 1401 O O . LEU A 1 183 ? 18.691 23.497 -12.778 1.00 84.06 183 LEU A O 1
ATOM 1405 N N . ASP A 1 184 ? 17.979 23.664 -14.907 1.00 83.25 184 ASP A N 1
ATOM 1406 C CA . ASP A 1 184 ? 18.950 24.664 -15.333 1.00 83.25 184 ASP A CA 1
ATOM 1407 C C . ASP A 1 184 ? 18.360 25.513 -16.465 1.00 83.25 184 ASP A C 1
ATOM 1409 O O . ASP A 1 184 ? 17.423 25.101 -17.155 1.00 83.25 184 ASP A O 1
ATOM 1413 N N . SER A 1 185 ? 18.887 26.715 -16.655 1.00 81.62 185 SER A N 1
ATOM 1414 C CA . SER A 1 185 ? 18.487 27.625 -17.726 1.00 81.62 185 SER A CA 1
ATOM 1415 C C . SER A 1 185 ? 19.709 27.984 -18.555 1.00 81.62 185 SER A C 1
ATOM 1417 O O . SER A 1 185 ? 20.566 28.753 -18.130 1.00 81.62 185 SER A O 1
ATOM 1419 N N . THR A 1 186 ? 19.778 27.428 -19.761 1.00 80.31 186 THR A N 1
ATOM 1420 C CA . THR A 1 186 ? 20.852 27.715 -20.715 1.00 80.31 186 THR A CA 1
ATOM 1421 C C . THR A 1 186 ? 20.389 28.762 -21.733 1.00 80.31 186 THR A C 1
ATOM 1423 O O . THR A 1 186 ? 19.183 28.908 -21.954 1.00 80.31 186 THR A O 1
ATOM 1426 N N . PRO A 1 187 ? 21.304 29.465 -22.427 1.00 78.31 187 PRO A N 1
ATOM 1427 C CA . PRO A 1 187 ? 20.943 30.352 -23.539 1.00 78.31 187 PRO A CA 1
ATOM 1428 C C . PRO A 1 187 ? 20.160 29.657 -24.668 1.00 78.31 187 PRO A C 1
ATOM 1430 O O . PRO A 1 187 ? 19.516 30.322 -25.472 1.00 78.31 187 PRO A O 1
ATOM 1433 N N . GLN A 1 188 ? 20.219 28.324 -24.737 1.00 68.31 188 GLN A N 1
ATOM 1434 C CA . GLN A 1 188 ? 19.516 27.486 -25.710 1.00 68.31 188 GLN A CA 1
ATOM 1435 C C . GLN A 1 188 ? 18.152 26.973 -25.205 1.00 68.31 188 GLN A C 1
ATOM 1437 O O . GLN A 1 188 ? 17.458 26.279 -25.944 1.00 68.31 188 GLN A O 1
ATOM 1442 N N . GLY A 1 189 ? 17.760 27.305 -23.968 1.00 77.25 189 GLY A N 1
ATOM 1443 C CA . GLY A 1 189 ? 16.485 26.915 -23.363 1.00 77.25 189 GLY A CA 1
ATOM 1444 C C . GLY A 1 189 ? 16.613 26.347 -21.947 1.00 77.25 189 GLY A C 1
ATOM 1445 O O . GLY A 1 189 ? 17.709 26.155 -21.410 1.00 77.25 189 GLY A O 1
ATOM 1446 N N . GLN A 1 190 ? 15.458 26.076 -21.337 1.00 83.69 190 GLN A N 1
ATOM 1447 C CA . GLN A 1 190 ? 15.366 25.447 -20.020 1.00 83.69 190 GLN A CA 1
ATOM 1448 C C . GLN A 1 190 ? 15.636 23.944 -20.119 1.00 83.69 190 GLN A C 1
ATOM 1450 O O . GLN A 1 190 ? 15.074 23.253 -20.969 1.00 83.69 190 GLN A O 1
ATOM 1455 N N . VAL A 1 191 ? 16.462 23.430 -19.212 1.00 83.12 191 VAL A N 1
ATOM 1456 C CA . VAL A 1 191 ? 16.639 21.994 -18.995 1.00 83.12 191 VAL A CA 1
ATOM 1457 C C . VAL A 1 191 ? 15.613 21.562 -17.957 1.00 83.12 191 VAL A C 1
ATOM 1459 O O . VAL A 1 191 ? 15.610 22.063 -16.833 1.00 83.12 191 VAL A O 1
ATOM 1462 N N . LEU A 1 192 ? 14.721 20.650 -18.340 1.00 88.31 192 LEU A N 1
ATOM 1463 C CA . LEU A 1 192 ? 13.617 20.188 -17.502 1.00 88.31 192 LEU A CA 1
ATOM 1464 C C . LEU A 1 192 ? 13.864 18.763 -17.000 1.00 88.31 192 LEU A C 1
ATOM 1466 O O . LEU A 1 192 ? 14.419 17.937 -17.721 1.00 88.31 192 LEU A O 1
ATOM 1470 N N . LYS A 1 193 ? 13.378 18.462 -15.794 1.00 88.94 193 LYS A N 1
ATOM 1471 C CA . LYS A 1 193 ? 13.328 17.111 -15.218 1.00 88.94 193 LYS A CA 1
ATOM 1472 C C . LYS A 1 193 ? 11.914 16.742 -14.832 1.00 88.94 193 LYS A C 1
ATOM 1474 O O . LYS A 1 193 ? 11.181 17.577 -14.303 1.00 88.94 193 LYS A O 1
ATOM 1479 N N . GLN A 1 194 ? 11.552 15.484 -15.047 1.00 92.69 194 GLN A N 1
ATOM 1480 C CA . GLN A 1 194 ? 10.289 14.960 -14.549 1.00 92.69 194 GLN A CA 1
ATOM 1481 C C . GLN A 1 194 ? 10.400 14.591 -13.068 1.00 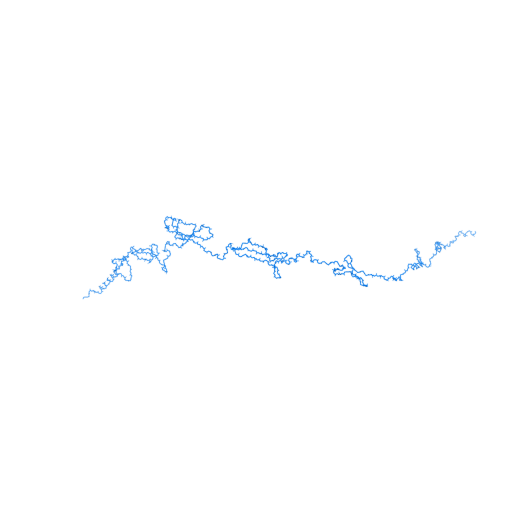92.69 194 GLN A C 1
ATOM 1483 O O . GLN A 1 194 ? 11.343 13.917 -12.650 1.00 92.69 194 GLN A O 1
ATOM 1488 N N . VAL A 1 195 ? 9.420 15.020 -12.275 1.00 93.75 195 VAL A N 1
ATOM 1489 C CA . VAL A 1 195 ? 9.297 14.646 -10.862 1.00 9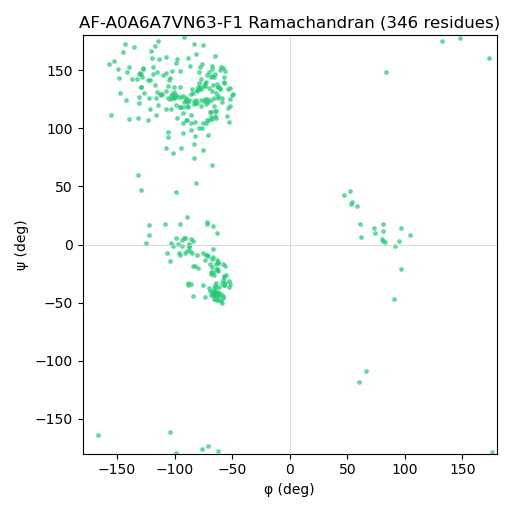3.75 195 VAL A CA 1
ATOM 1490 C C . VAL A 1 195 ? 7.876 14.182 -10.558 1.00 93.75 195 VAL A C 1
ATOM 1492 O O . VAL A 1 195 ? 6.908 14.693 -11.128 1.00 93.75 195 VAL A O 1
ATOM 1495 N N . ILE A 1 196 ? 7.744 13.228 -9.640 1.00 94.88 196 ILE A N 1
ATOM 1496 C CA . ILE A 1 196 ? 6.462 12.842 -9.049 1.00 94.88 196 ILE A CA 1
ATOM 1497 C C . ILE A 1 196 ? 6.232 13.744 -7.843 1.00 94.88 196 ILE A C 1
ATOM 1499 O O . ILE A 1 196 ? 7.019 13.734 -6.896 1.00 94.88 196 ILE A O 1
ATOM 1503 N N . ARG A 1 197 ? 5.160 14.534 -7.876 1.00 92.31 197 ARG A N 1
ATOM 1504 C CA . ARG A 1 197 ? 4.795 15.452 -6.797 1.00 92.31 197 ARG A CA 1
ATOM 1505 C C . ARG A 1 197 ? 3.671 14.859 -5.959 1.00 92.31 197 ARG A C 1
ATOM 1507 O O . ARG A 1 197 ? 2.598 14.565 -6.482 1.00 92.31 197 ARG A O 1
ATOM 1514 N N . PHE A 1 198 ? 3.905 14.797 -4.654 1.00 91.94 198 PHE A N 1
ATOM 1515 C CA . PHE A 1 198 ? 2.896 14.528 -3.637 1.00 91.94 198 PHE A CA 1
ATOM 1516 C C . PHE A 1 198 ? 2.481 15.856 -3.006 1.00 91.94 198 PHE A C 1
ATOM 1518 O O . PHE A 1 198 ? 3.341 16.627 -2.571 1.00 91.94 198 PHE A O 1
ATOM 1525 N N . SER A 1 199 ? 1.180 16.151 -2.977 1.00 87.31 199 SER A N 1
ATOM 1526 C CA . SER A 1 199 ? 0.654 17.332 -2.284 1.00 87.31 199 SER A CA 1
ATOM 1527 C C . SER A 1 199 ? 1.027 17.330 -0.801 1.00 87.31 199 SER A C 1
ATOM 1529 O O . SER A 1 199 ? 1.199 16.281 -0.182 1.00 87.31 199 SER A O 1
ATOM 1531 N N . ALA A 1 200 ? 1.126 18.526 -0.223 1.00 86.31 200 ALA A N 1
ATOM 1532 C CA . ALA A 1 200 ? 1.321 18.694 1.209 1.00 86.31 200 ALA A CA 1
ATOM 1533 C C . ALA A 1 200 ? 0.117 18.152 1.994 1.00 86.31 200 ALA A C 1
ATOM 1535 O O . ALA A 1 200 ? -1.024 18.532 1.732 1.00 86.31 200 ALA A O 1
ATOM 1536 N N . ILE A 1 201 ? 0.375 17.319 3.001 1.00 87.12 201 ILE A N 1
ATOM 1537 C CA . ILE A 1 201 ? -0.654 16.841 3.929 1.00 87.12 201 ILE A CA 1
ATOM 1538 C C . ILE A 1 201 ? -0.769 17.852 5.072 1.00 87.12 201 ILE A C 1
ATOM 1540 O O . ILE A 1 201 ? 0.229 18.159 5.720 1.00 87.12 201 ILE A O 1
ATOM 1544 N N . LYS A 1 202 ? -1.976 18.382 5.317 1.00 82.25 202 LYS A N 1
ATOM 1545 C CA . LYS A 1 202 ? -2.282 19.316 6.424 1.00 82.25 202 LYS A CA 1
ATOM 1546 C C . LYS A 1 202 ? -1.284 20.478 6.592 1.00 82.25 202 LYS A C 1
ATOM 1548 O O . LYS A 1 202 ? -0.895 20.812 7.706 1.00 82.25 202 LYS A O 1
ATOM 1553 N N . GLY A 1 203 ? -0.859 21.098 5.490 1.00 75.00 203 GLY A N 1
ATOM 1554 C CA . GLY A 1 203 ? 0.088 22.222 5.536 1.00 75.00 203 GLY A CA 1
ATOM 1555 C C . GLY A 1 203 ? 1.538 21.827 5.847 1.00 75.00 203 GLY A C 1
ATOM 1556 O O . GLY A 1 203 ? 2.364 22.706 6.073 1.00 75.00 203 GLY A O 1
ATOM 1557 N N . GLY A 1 204 ? 1.855 20.529 5.846 1.00 81.50 204 GLY A N 1
ATOM 1558 C CA . GLY A 1 204 ? 3.221 20.022 5.920 1.00 81.50 204 GLY A CA 1
ATOM 1559 C C . GLY A 1 204 ? 4.025 20.259 4.638 1.00 81.50 204 GLY A C 1
ATOM 1560 O O . GLY A 1 204 ? 3.587 20.916 3.692 1.00 81.50 204 GLY A O 1
ATOM 1561 N N . THR A 1 205 ? 5.232 19.702 4.592 1.00 84.56 205 THR A N 1
ATOM 1562 C CA . THR A 1 205 ? 6.131 19.876 3.448 1.00 84.56 205 THR A CA 1
ATOM 1563 C C . THR A 1 205 ? 5.674 19.041 2.256 1.00 84.56 205 THR A C 1
ATOM 1565 O O . THR A 1 205 ? 5.324 17.868 2.382 1.00 84.56 205 THR A O 1
ATOM 1568 N N . ARG A 1 206 ? 5.716 19.646 1.070 1.00 87.69 206 ARG A N 1
ATOM 1569 C CA . ARG A 1 206 ? 5.528 18.942 -0.199 1.00 87.69 206 ARG A CA 1
ATOM 1570 C C . ARG A 1 206 ? 6.690 17.979 -0.444 1.00 87.69 206 ARG A C 1
ATOM 1572 O O . ARG A 1 206 ? 7.841 18.373 -0.281 1.00 87.69 206 ARG A O 1
ATOM 1579 N N . VAL A 1 207 ? 6.401 16.764 -0.906 1.00 91.00 207 VAL A N 1
ATOM 1580 C CA . VAL A 1 207 ? 7.431 15.780 -1.276 1.00 91.00 207 VAL A CA 1
ATOM 1581 C C . VAL A 1 207 ? 7.479 15.648 -2.793 1.00 91.00 207 VAL A C 1
ATOM 1583 O O . VAL A 1 207 ? 6.447 15.514 -3.453 1.00 91.00 207 VAL A O 1
ATOM 1586 N N . GLU A 1 208 ? 8.684 15.696 -3.352 1.00 92.69 208 GLU A N 1
ATOM 1587 C CA . GLU A 1 208 ? 8.929 15.463 -4.773 1.00 92.69 208 GLU A CA 1
ATOM 15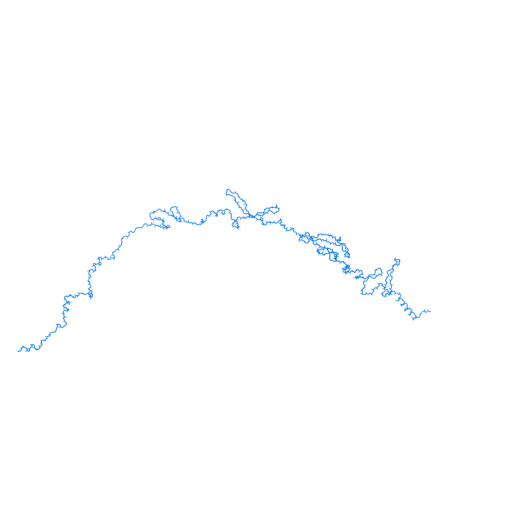88 C C . GLU A 1 208 ? 9.986 14.380 -4.935 1.00 92.69 208 GLU A C 1
ATOM 1590 O O . GLU A 1 208 ? 11.043 14.439 -4.310 1.00 92.69 208 GLU A O 1
ATOM 1595 N N . ILE A 1 209 ? 9.690 13.395 -5.779 1.00 92.81 209 ILE A N 1
ATOM 1596 C CA . ILE A 1 209 ? 10.625 12.331 -6.137 1.00 92.81 209 ILE A CA 1
ATOM 1597 C C . ILE A 1 209 ? 11.075 12.583 -7.568 1.00 92.81 209 ILE A C 1
ATOM 1599 O O . ILE A 1 209 ? 10.261 12.579 -8.494 1.00 92.81 209 ILE A O 1
ATOM 1603 N N . ALA A 1 210 ? 12.367 12.829 -7.741 1.00 91.62 210 ALA A N 1
ATOM 1604 C CA . ALA A 1 210 ? 12.953 13.061 -9.049 1.00 91.62 210 ALA A CA 1
ATOM 1605 C C . ALA A 1 210 ? 13.155 11.745 -9.808 1.00 91.62 210 ALA A C 1
ATOM 1607 O O . ALA A 1 210 ? 13.655 10.770 -9.253 1.00 91.62 210 ALA A O 1
ATOM 1608 N N . LEU A 1 211 ? 12.791 11.734 -11.092 1.00 92.38 211 LEU A N 1
ATOM 1609 C CA . LEU A 1 211 ? 13.140 10.646 -12.000 1.00 92.38 211 LEU A CA 1
ATOM 1610 C C . LEU A 1 211 ? 14.532 10.930 -12.564 1.00 92.38 211 LEU A C 1
ATOM 1612 O O . LEU A 1 211 ? 14.719 11.916 -13.276 1.00 92.38 211 LEU A O 1
ATOM 1616 N N . GLU A 1 212 ? 15.511 10.117 -12.177 1.00 91.56 212 GLU A N 1
ATOM 1617 C CA . GLU A 1 212 ? 16.913 10.310 -12.551 1.00 91.56 212 GLU A CA 1
ATOM 1618 C C . GLU A 1 212 ? 17.210 9.861 -13.986 1.00 91.56 212 GLU A C 1
ATOM 1620 O O . GLU A 1 212 ? 16.562 8.961 -14.534 1.00 91.56 212 GLU A O 1
ATOM 1625 N N . ASP A 1 213 ? 18.224 10.488 -14.580 1.00 91.94 213 ASP A N 1
ATOM 1626 C CA . ASP A 1 213 ? 18.770 10.064 -15.865 1.00 91.94 213 ASP A CA 1
ATOM 1627 C C . ASP A 1 213 ? 19.473 8.704 -15.723 1.00 91.94 213 ASP A C 1
ATOM 1629 O O . ASP A 1 213 ? 20.005 8.352 -14.668 1.00 91.94 213 ASP A O 1
ATOM 1633 N N . ALA A 1 214 ? 19.488 7.935 -16.807 1.00 94.44 214 ALA A N 1
ATOM 1634 C CA . ALA A 1 214 ? 20.183 6.663 -16.881 1.0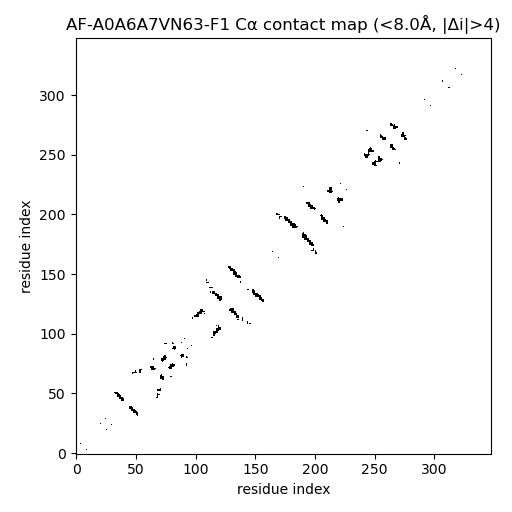0 94.44 214 ALA A CA 1
ATOM 1635 C C . ALA A 1 214 ? 21.693 6.860 -16.697 1.00 94.44 214 ALA A C 1
ATOM 1637 O O . ALA A 1 214 ? 22.304 7.760 -17.278 1.00 94.44 214 ALA A O 1
ATOM 1638 N N . THR A 1 215 ? 22.306 5.964 -15.931 1.00 93.50 215 THR A N 1
ATOM 1639 C CA . THR A 1 215 ? 23.757 5.886 -15.746 1.00 93.50 215 THR A CA 1
ATOM 1640 C C . THR A 1 215 ? 24.285 4.576 -16.328 1.00 93.50 215 THR A C 1
ATOM 1642 O O . THR A 1 215 ? 23.530 3.703 -16.754 1.00 93.50 215 THR A O 1
ATOM 1645 N N . SER A 1 216 ? 25.606 4.393 -16.327 1.00 93.19 216 SER A N 1
ATOM 1646 C CA . SER A 1 216 ? 26.231 3.149 -16.798 1.00 93.19 216 SER A CA 1
ATOM 1647 C C . SER A 1 216 ? 25.876 1.913 -15.961 1.00 93.19 216 SER A C 1
ATOM 1649 O O . SER A 1 216 ? 26.086 0.793 -16.417 1.00 93.19 216 SER A O 1
ATOM 1651 N N . ASN A 1 217 ? 25.362 2.101 -14.745 1.00 94.69 217 ASN A N 1
ATOM 1652 C CA . ASN A 1 217 ? 25.056 1.034 -13.795 1.00 94.69 217 ASN A CA 1
ATOM 1653 C C . ASN A 1 217 ? 23.599 1.037 -13.302 1.00 94.69 217 ASN A C 1
ATOM 1655 O O . ASN A 1 217 ? 23.251 0.196 -12.477 1.00 94.69 217 ASN A O 1
ATOM 1659 N N . MET A 1 218 ? 22.754 1.955 -13.779 1.00 95.50 218 MET A N 1
ATOM 1660 C CA . MET A 1 218 ? 21.359 2.065 -13.362 1.00 95.50 218 MET A CA 1
ATOM 1661 C C . MET A 1 218 ? 20.492 2.563 -14.517 1.00 95.50 218 MET A C 1
ATOM 1663 O O . MET A 1 218 ? 20.799 3.563 -15.166 1.00 95.50 218 MET A O 1
ATOM 1667 N N . ALA A 1 219 ? 19.384 1.867 -14.762 1.00 94.81 219 ALA A N 1
ATOM 1668 C CA . ALA A 1 219 ? 18.384 2.322 -15.717 1.00 94.81 219 ALA A CA 1
ATOM 1669 C C . ALA A 1 219 ? 17.714 3.616 -15.222 1.00 94.81 219 ALA A C 1
ATOM 1671 O O . ALA A 1 219 ? 17.472 3.783 -14.029 1.00 94.81 219 ALA A O 1
ATOM 1672 N N . GLY A 1 220 ? 17.384 4.507 -16.152 1.00 93.19 220 GLY A N 1
ATOM 1673 C CA . GLY A 1 220 ? 16.758 5.797 -15.872 1.00 93.19 220 GLY A CA 1
ATOM 1674 C C . GLY A 1 220 ? 16.218 6.438 -17.148 1.00 93.19 220 GLY A C 1
ATOM 1675 O O . GLY A 1 220 ? 16.068 5.768 -18.173 1.00 93.19 220 GLY A O 1
ATOM 1676 N N . LEU A 1 221 ? 15.925 7.735 -17.094 1.00 91.38 221 LEU A N 1
ATOM 1677 C CA . LEU A 1 221 ? 15.491 8.502 -18.262 1.00 91.38 221 LEU A CA 1
ATOM 1678 C C . LEU A 1 221 ? 16.669 8.835 -19.190 1.00 91.38 221 LEU A C 1
ATOM 1680 O O . LEU A 1 221 ? 17.823 8.890 -18.778 1.00 91.38 221 LEU A O 1
ATOM 1684 N N . MET A 1 222 ? 16.401 9.066 -20.473 1.00 91.19 222 MET A N 1
ATOM 1685 C CA . MET A 1 222 ? 17.440 9.545 -21.385 1.00 91.19 222 MET A CA 1
ATOM 1686 C C . MET A 1 222 ? 17.737 11.020 -21.105 1.00 91.19 222 MET A C 1
ATOM 1688 O O . MET A 1 222 ? 16.830 11.849 -21.182 1.00 91.19 222 MET A O 1
ATOM 1692 N N . SER A 1 223 ? 19.006 11.346 -20.848 1.00 88.06 223 SER A N 1
ATOM 1693 C CA . SER A 1 223 ? 19.425 12.734 -20.642 1.00 88.06 223 SER A CA 1
ATOM 1694 C C . SER A 1 223 ? 19.142 13.587 -21.882 1.00 88.06 223 SER A C 1
ATOM 1696 O O . SER A 1 223 ? 19.228 13.113 -23.020 1.00 88.06 223 SER A O 1
ATOM 1698 N N . ILE A 1 224 ? 18.888 14.886 -21.696 1.00 83.12 224 ILE A N 1
ATOM 1699 C CA . ILE A 1 224 ? 18.717 15.821 -22.823 1.00 83.12 224 ILE A CA 1
ATOM 1700 C C . ILE A 1 224 ? 19.944 15.839 -2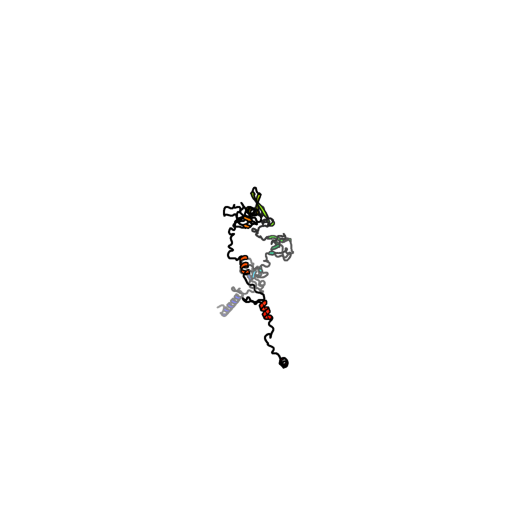3.744 1.00 83.12 224 ILE A C 1
ATOM 1702 O O . ILE A 1 224 ? 19.821 15.960 -24.961 1.00 83.12 224 ILE A O 1
ATOM 1706 N N . ARG A 1 225 ? 21.145 15.676 -23.174 1.00 83.50 225 ARG A N 1
ATOM 1707 C CA . ARG A 1 225 ? 22.396 15.633 -23.935 1.00 83.50 225 ARG A CA 1
ATOM 1708 C C . ARG A 1 225 ? 22.403 14.443 -24.881 1.00 83.50 225 ARG A C 1
ATOM 1710 O O . ARG A 1 225 ? 22.747 14.605 -26.049 1.00 83.50 225 ARG A O 1
ATOM 1717 N N . ASP A 1 226 ? 22.050 13.267 -24.384 1.00 88.06 226 ASP A N 1
ATOM 1718 C CA . ASP A 1 226 ? 22.071 12.055 -25.194 1.00 88.06 226 ASP A CA 1
ATOM 1719 C C . ASP A 1 226 ? 20.895 12.016 -26.168 1.00 88.06 226 ASP A C 1
ATOM 1721 O O . ASP A 1 226 ? 21.093 11.654 -27.325 1.00 88.06 226 ASP A O 1
ATO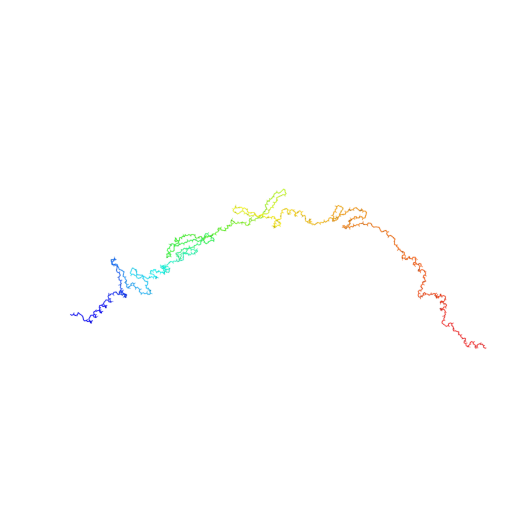M 1725 N N . LYS A 1 227 ? 19.723 12.530 -25.777 1.00 89.00 227 LYS A N 1
ATOM 1726 C CA . LYS A 1 227 ? 18.599 12.738 -26.696 1.00 89.00 227 LYS A CA 1
ATOM 1727 C C . LYS A 1 227 ? 18.979 13.651 -27.858 1.00 89.00 227 LYS A C 1
ATOM 1729 O O . LYS A 1 227 ? 18.751 13.291 -29.005 1.00 89.00 227 LYS A O 1
ATOM 1734 N N . ASN A 1 228 ? 19.644 14.774 -27.588 1.00 84.69 228 ASN A N 1
ATOM 1735 C CA . ASN A 1 228 ? 20.115 15.684 -28.632 1.00 84.69 228 ASN A CA 1
ATOM 1736 C C . ASN A 1 228 ? 21.178 15.046 -29.534 1.00 84.69 228 ASN A C 1
ATOM 1738 O O . ASN A 1 228 ? 21.218 15.341 -30.727 1.00 84.69 228 ASN A O 1
ATOM 1742 N N . LYS A 1 229 ? 22.054 14.181 -28.999 1.00 85.25 229 LYS A N 1
ATOM 1743 C CA . LYS A 1 229 ? 22.976 13.405 -29.844 1.00 85.25 229 LYS A CA 1
ATOM 1744 C C . LYS A 1 229 ? 22.200 12.497 -30.792 1.00 85.25 229 LYS A C 1
ATOM 1746 O O . LYS A 1 229 ? 22.547 12.468 -31.965 1.00 85.25 229 LYS A O 1
ATOM 1751 N N . LEU A 1 230 ? 21.168 11.805 -30.303 1.00 87.25 230 LEU A N 1
ATOM 1752 C CA . LEU A 1 230 ? 20.330 10.933 -31.128 1.00 87.25 230 LEU A CA 1
ATOM 1753 C C . LEU A 1 230 ? 19.501 11.717 -32.153 1.00 87.25 230 LEU A C 1
ATOM 1755 O O . LEU A 1 230 ? 19.458 11.316 -33.305 1.00 87.25 230 LEU A O 1
ATOM 1759 N N . ASP A 1 231 ? 18.930 12.864 -31.787 1.00 84.62 231 ASP A N 1
ATOM 1760 C CA . ASP A 1 231 ? 18.131 13.696 -32.704 1.00 84.62 231 ASP A CA 1
ATOM 1761 C C . ASP A 1 231 ? 18.951 14.286 -33.852 1.00 84.62 231 ASP A C 1
ATOM 1763 O O . ASP A 1 231 ? 18.429 14.582 -34.923 1.00 84.62 231 ASP A O 1
ATOM 1767 N N . ARG A 1 232 ? 20.257 14.461 -33.636 1.00 82.25 232 ARG A N 1
ATOM 1768 C CA . ARG A 1 232 ? 21.196 14.913 -34.669 1.00 82.25 232 ARG A CA 1
ATOM 1769 C C . ARG A 1 232 ? 21.645 13.788 -35.599 1.00 82.25 232 ARG A C 1
ATOM 1771 O O . ARG A 1 232 ? 22.316 14.069 -36.591 1.00 82.25 232 ARG A O 1
ATOM 1778 N N . ILE A 1 233 ? 21.309 12.538 -35.294 1.00 83.56 233 ILE A N 1
ATOM 1779 C CA . ILE A 1 233 ? 21.513 11.409 -36.196 1.00 83.56 233 ILE A CA 1
ATOM 1780 C C . ILE A 1 233 ? 20.283 11.371 -37.101 1.00 83.56 233 ILE A C 1
ATOM 1782 O O . ILE A 1 233 ? 19.225 10.886 -36.711 1.00 83.56 233 ILE A O 1
ATOM 1786 N N . ALA A 1 234 ? 20.418 11.928 -38.308 1.00 73.81 234 ALA A N 1
ATOM 1787 C CA . ALA A 1 234 ? 19.390 11.794 -39.334 1.00 73.81 234 ALA A CA 1
ATOM 1788 C C . ALA A 1 234 ? 19.108 10.305 -39.600 1.00 73.81 234 ALA A C 1
ATOM 1790 O O . ALA A 1 234 ? 20.006 9.466 -39.475 1.00 73.81 234 ALA A O 1
ATOM 1791 N N . GLU A 1 235 ? 17.873 9.976 -39.976 1.00 70.69 235 GLU A N 1
ATOM 1792 C CA . GLU A 1 235 ? 17.504 8.616 -40.364 1.00 70.69 235 GLU A CA 1
ATOM 1793 C C . GLU A 1 235 ? 18.478 8.100 -41.441 1.00 70.69 235 GLU A C 1
ATOM 1795 O O . GLU A 1 235 ? 18.652 8.720 -42.489 1.00 70.69 235 GLU A O 1
ATOM 1800 N N . GLY A 1 236 ? 19.191 7.007 -41.147 1.00 66.19 236 GLY A N 1
ATOM 1801 C CA . GLY A 1 236 ? 20.203 6.447 -42.046 1.00 66.19 236 GLY A CA 1
ATOM 1802 C C . GLY A 1 236 ? 21.580 7.127 -42.023 1.00 66.19 236 GLY A C 1
ATOM 1803 O O . GLY A 1 236 ? 22.406 6.801 -42.867 1.00 66.19 236 GLY A O 1
ATOM 1804 N N . ALA A 1 237 ? 21.898 8.015 -41.072 1.00 70.50 237 ALA A N 1
ATOM 1805 C CA . ALA A 1 237 ? 23.241 8.614 -40.947 1.00 70.50 237 ALA A CA 1
ATOM 1806 C C . ALA A 1 237 ? 24.365 7.590 -40.661 1.00 70.50 237 ALA A C 1
ATOM 1808 O O . ALA A 1 237 ? 25.546 7.873 -40.846 1.00 70.50 237 ALA A O 1
ATOM 1809 N N . ASN A 1 238 ? 24.004 6.382 -40.237 1.00 70.25 238 ASN A N 1
ATOM 1810 C CA . ASN A 1 238 ? 24.869 5.211 -40.111 1.00 70.25 238 ASN A CA 1
ATOM 1811 C C . ASN A 1 238 ? 24.978 4.376 -41.406 1.00 70.25 238 ASN A C 1
ATOM 1813 O O . ASN A 1 238 ? 25.741 3.412 -41.441 1.00 70.25 238 ASN A O 1
ATOM 1817 N N . ASN A 1 239 ? 24.274 4.744 -42.480 1.00 72.69 239 ASN A N 1
ATOM 1818 C CA . ASN A 1 239 ? 24.412 4.134 -43.798 1.00 72.69 239 ASN A CA 1
ATOM 1819 C C . ASN A 1 239 ? 25.603 4.761 -44.541 1.00 72.69 239 ASN A C 1
ATOM 1821 O O . ASN A 1 239 ? 25.454 5.614 -45.416 1.00 72.69 239 ASN A O 1
ATOM 1825 N N . TYR A 1 240 ? 26.815 4.387 -44.130 1.00 76.31 240 TYR A N 1
ATOM 1826 C CA . TYR A 1 240 ? 28.039 4.849 -44.775 1.00 76.31 240 TYR A CA 1
ATOM 1827 C C . TYR A 1 240 ? 28.145 4.265 -46.193 1.00 76.31 240 TYR A C 1
ATOM 1829 O O . TYR A 1 240 ? 28.423 3.079 -46.360 1.00 76.31 240 TYR A O 1
ATOM 1837 N N . SER A 1 241 ? 27.952 5.104 -47.214 1.00 83.44 241 SER A N 1
ATOM 1838 C CA . SER A 1 241 ? 28.245 4.765 -48.611 1.00 83.44 241 SER A CA 1
ATOM 1839 C C . SER A 1 241 ? 29.563 5.406 -49.026 1.00 83.44 241 SER A C 1
ATOM 1841 O O . SER A 1 241 ? 29.750 6.614 -48.869 1.00 83.44 241 SER A O 1
ATOM 1843 N N . LEU A 1 242 ? 30.471 4.615 -49.601 1.00 89.00 242 LEU A N 1
ATOM 1844 C CA . LEU A 1 242 ? 31.641 5.173 -50.272 1.00 89.00 242 LEU A CA 1
ATOM 1845 C C . LEU A 1 242 ? 31.171 5.920 -51.531 1.00 89.00 242 LEU A C 1
ATOM 1847 O O . LEU A 1 242 ? 30.369 5.368 -52.289 1.00 89.00 242 LEU A O 1
ATOM 1851 N N . PRO A 1 243 ? 31.628 7.162 -51.770 1.00 90.56 243 PRO A N 1
ATOM 1852 C CA . PRO A 1 243 ? 31.362 7.837 -53.035 1.00 90.56 243 PRO A CA 1
ATOM 1853 C C . PRO A 1 243 ? 32.054 7.085 -54.181 1.00 90.56 243 PRO A C 1
ATOM 1855 O O . PRO A 1 243 ? 32.993 6.325 -53.948 1.00 90.56 243 PRO A O 1
ATOM 1858 N N . LEU A 1 244 ? 31.647 7.318 -55.430 1.00 92.94 244 LEU A N 1
ATOM 1859 C CA . LEU A 1 244 ? 32.400 6.805 -56.576 1.00 92.94 244 LEU A CA 1
ATOM 1860 C C . LEU A 1 244 ? 33.819 7.400 -56.563 1.00 92.94 244 LEU A C 1
ATOM 1862 O O . LEU A 1 244 ? 33.997 8.600 -56.340 1.00 92.94 244 LEU A O 1
ATOM 1866 N N . ALA A 1 245 ? 34.838 6.568 -56.783 1.00 95.19 245 ALA A N 1
ATOM 1867 C CA . ALA A 1 245 ? 36.218 7.040 -56.829 1.00 95.19 245 ALA A CA 1
ATOM 1868 C C . ALA A 1 245 ? 36.399 8.069 -57.959 1.00 95.19 245 ALA A C 1
ATOM 1870 O O . ALA A 1 245 ? 35.965 7.855 -59.086 1.00 95.19 245 ALA A O 1
ATOM 1871 N N . ALA A 1 246 ? 37.061 9.186 -57.673 1.00 93.69 246 ALA A N 1
ATOM 1872 C CA . ALA A 1 246 ? 37.317 10.240 -58.653 1.00 93.69 246 ALA A CA 1
ATOM 1873 C C . ALA A 1 246 ? 38.698 10.858 -58.422 1.00 93.69 246 ALA A C 1
ATOM 1875 O O . ALA A 1 246 ? 39.367 10.561 -57.429 1.00 93.69 246 ALA A O 1
ATOM 1876 N N . ASN A 1 247 ? 39.146 11.731 -59.325 1.00 93.00 247 ASN A N 1
ATOM 1877 C CA . ASN A 1 247 ? 40.355 12.506 -59.066 1.00 93.00 247 ASN A CA 1
ATOM 1878 C C . ASN A 1 247 ? 40.087 13.516 -57.942 1.00 93.00 247 ASN A C 1
ATOM 1880 O O . ASN A 1 247 ? 39.267 14.414 -58.097 1.00 93.00 247 ASN A O 1
ATOM 1884 N N . GLY A 1 248 ? 40.751 13.334 -56.802 1.00 92.12 248 GLY A N 1
ATOM 1885 C CA . GLY A 1 248 ? 40.548 14.137 -55.595 1.00 92.12 248 GLY A CA 1
ATOM 1886 C C . GLY A 1 248 ? 39.498 13.580 -54.630 1.00 92.12 248 GLY A C 1
ATOM 1887 O O . GLY A 1 248 ? 39.308 14.152 -53.560 1.00 92.12 248 GLY A O 1
ATOM 1888 N N . THR A 1 249 ? 38.842 12.455 -54.944 1.00 93.50 249 THR A N 1
ATOM 1889 C CA . THR A 1 249 ? 37.824 11.838 -54.073 1.00 93.50 249 THR A CA 1
ATOM 1890 C C . THR A 1 249 ? 38.084 10.345 -53.900 1.00 93.50 249 THR A C 1
ATOM 1892 O O . THR A 1 249 ? 38.207 9.600 -54.872 1.00 93.50 249 THR A O 1
ATOM 1895 N N . ARG A 1 250 ? 38.159 9.891 -52.645 1.00 92.56 250 ARG A N 1
ATOM 1896 C CA . ARG A 1 250 ? 38.408 8.486 -52.297 1.00 92.56 250 ARG A CA 1
ATOM 1897 C C . ARG A 1 250 ? 37.095 7.723 -52.164 1.00 92.56 250 ARG A C 1
ATOM 1899 O O . ARG A 1 250 ? 36.402 7.857 -51.163 1.00 92.56 250 ARG A O 1
ATOM 1906 N N . GLY A 1 251 ? 36.819 6.877 -53.149 1.00 91.62 251 GLY A N 1
ATOM 1907 C CA . GLY A 1 251 ? 35.731 5.898 -53.140 1.00 91.62 251 GLY A CA 1
ATOM 1908 C C . GLY A 1 251 ? 36.213 4.500 -52.770 1.00 91.62 251 GLY A C 1
ATOM 1909 O O . GLY A 1 251 ? 35.963 3.546 -53.495 1.00 91.62 251 GLY A O 1
ATOM 1910 N N . GLY A 1 252 ? 37.048 4.394 -51.732 1.00 91.94 252 GLY A N 1
ATOM 1911 C CA . GLY A 1 252 ? 37.889 3.220 -51.452 1.00 91.94 252 GLY A CA 1
ATOM 1912 C C . GLY A 1 252 ? 39.269 3.313 -52.119 1.00 91.94 252 GLY A C 1
ATOM 1913 O O . GLY A 1 252 ? 40.286 3.167 -51.447 1.00 91.94 252 GLY A O 1
ATOM 1914 N N . ILE A 1 253 ? 39.313 3.684 -53.403 1.00 92.44 253 ILE A N 1
ATOM 1915 C CA . ILE A 1 253 ? 40.533 4.107 -54.119 1.00 92.44 253 ILE A CA 1
ATOM 1916 C C . ILE A 1 253 ? 40.376 5.540 -54.654 1.00 92.44 253 ILE A C 1
ATOM 1918 O O . ILE A 1 253 ? 39.272 6.082 -54.669 1.00 92.44 253 ILE A O 1
ATOM 1922 N N . GLN A 1 254 ? 41.472 6.167 -55.086 1.00 93.69 254 GLN A N 1
ATOM 1923 C CA . GLN A 1 254 ? 41.456 7.438 -55.820 1.00 93.69 254 GLN A CA 1
ATOM 1924 C C . GLN A 1 254 ? 42.006 7.192 -57.228 1.00 93.69 254 GLN A C 1
ATOM 1926 O O . GLN A 1 254 ? 43.057 6.571 -57.378 1.00 93.69 254 GLN A O 1
ATOM 1931 N N . VAL A 1 255 ? 41.296 7.673 -58.247 1.00 94.06 255 VAL A N 1
ATOM 1932 C CA . VAL A 1 255 ? 41.748 7.637 -59.650 1.00 94.06 255 VAL A CA 1
ATOM 1933 C C . VAL A 1 255 ? 42.342 8.994 -60.049 1.00 94.06 255 VAL A C 1
ATOM 1935 O O . VAL A 1 255 ? 42.408 9.906 -59.230 1.00 94.06 255 VAL A O 1
ATOM 1938 N N . GLY A 1 256 ? 42.791 9.153 -61.296 1.00 92.50 256 GLY A N 1
ATOM 1939 C CA . GLY A 1 256 ? 43.369 10.418 -61.781 1.00 92.50 256 GLY A CA 1
ATOM 1940 C C . GLY A 1 256 ? 44.896 10.486 -61.742 1.00 92.50 256 GLY A C 1
ATOM 1941 O O . GLY A 1 256 ? 45.465 11.560 -61.905 1.00 92.50 256 GLY A O 1
ATOM 1942 N N . TYR A 1 257 ? 45.563 9.344 -61.557 1.00 94.44 257 TYR A N 1
ATOM 1943 C CA . TYR A 1 257 ? 46.986 9.223 -61.862 1.00 94.44 257 TYR A CA 1
ATOM 1944 C C . TYR A 1 257 ? 47.242 9.596 -63.332 1.00 94.44 257 TYR A C 1
ATOM 1946 O O . TYR A 1 257 ? 46.480 9.212 -64.219 1.00 94.44 257 TYR A O 1
ATOM 1954 N N . THR A 1 258 ? 48.316 10.330 -63.603 1.00 93.38 258 THR A N 1
ATOM 1955 C CA . THR A 1 258 ? 48.763 10.596 -64.976 1.00 93.38 258 THR A CA 1
ATOM 1956 C C . THR A 1 258 ? 49.739 9.505 -65.383 1.00 93.38 258 THR A C 1
ATOM 1958 O O . THR A 1 258 ? 50.716 9.272 -64.673 1.00 93.38 258 THR A O 1
ATOM 1961 N N . ALA A 1 259 ? 49.486 8.845 -66.516 1.00 93.69 259 ALA A N 1
ATOM 1962 C CA . ALA A 1 259 ? 50.348 7.778 -67.020 1.00 93.69 259 ALA A CA 1
ATOM 1963 C C . ALA A 1 259 ? 51.820 8.225 -67.090 1.00 93.69 259 ALA A C 1
ATOM 1965 O O . ALA A 1 259 ? 52.124 9.317 -67.574 1.00 93.69 259 ALA A O 1
ATOM 1966 N N . ASN A 1 260 ? 52.731 7.368 -66.628 1.00 94.31 260 ASN A N 1
ATOM 1967 C CA . ASN A 1 260 ? 54.169 7.627 -66.645 1.00 94.31 260 ASN A CA 1
ATOM 1968 C C . ASN A 1 260 ? 54.919 6.347 -67.034 1.00 94.31 260 ASN A C 1
ATOM 1970 O O . ASN A 1 260 ? 54.984 5.384 -66.266 1.00 94.31 260 ASN A O 1
ATOM 1974 N N . GLY A 1 261 ? 55.461 6.319 -68.254 1.00 89.56 261 GLY A N 1
ATOM 1975 C CA . GLY A 1 261 ? 56.133 5.142 -68.798 1.00 89.56 261 GLY A CA 1
ATOM 1976 C C . GLY A 1 261 ? 55.196 3.933 -68.869 1.00 89.56 261 GLY A C 1
ATOM 1977 O O . GLY A 1 261 ? 54.184 3.970 -69.562 1.00 89.56 261 GLY A O 1
ATOM 1978 N N . ARG A 1 262 ? 55.541 2.860 -68.145 1.00 90.12 262 ARG A N 1
ATOM 1979 C CA . ARG A 1 262 ? 54.747 1.616 -68.062 1.00 90.12 262 ARG A CA 1
ATOM 1980 C C . ARG A 1 262 ? 53.754 1.590 -66.892 1.00 90.12 262 ARG A C 1
ATOM 1982 O O . ARG A 1 262 ? 53.115 0.568 -66.662 1.00 90.12 262 ARG A O 1
ATOM 1989 N N . ASN A 1 263 ? 53.615 2.697 -66.164 1.00 93.00 263 ASN A N 1
ATOM 1990 C CA . ASN A 1 263 ? 52.604 2.845 -65.125 1.00 93.00 263 ASN A CA 1
ATOM 1991 C C . ASN A 1 263 ? 51.357 3.481 -65.739 1.00 93.00 263 ASN A C 1
ATOM 1993 O O . ASN A 1 263 ? 51.376 4.649 -66.138 1.00 93.00 263 ASN A O 1
ATOM 1997 N N . TYR A 1 264 ? 50.277 2.710 -65.803 1.00 94.56 264 TYR A N 1
ATOM 1998 C CA . TYR A 1 264 ? 49.008 3.131 -66.388 1.00 94.56 264 TYR A CA 1
ATOM 1999 C C . TYR A 1 264 ? 47.984 3.442 -65.293 1.00 94.56 264 TYR A C 1
ATOM 2001 O O . TYR A 1 264 ? 47.946 2.746 -64.274 1.00 94.56 264 TYR A O 1
ATOM 2009 N N . PRO A 1 265 ? 47.151 4.479 -65.470 1.00 94.81 265 PRO A N 1
ATOM 2010 C CA . PRO A 1 265 ? 46.147 4.825 -64.483 1.00 94.81 265 PRO A CA 1
ATOM 2011 C C . PRO A 1 265 ? 45.001 3.820 -64.454 1.00 94.81 265 PRO A C 1
ATOM 2013 O O . PRO A 1 265 ? 44.565 3.321 -65.490 1.00 94.81 265 PRO A O 1
ATOM 2016 N N . VAL A 1 266 ? 44.455 3.607 -63.258 1.00 93.75 266 VAL A N 1
ATOM 2017 C CA . VAL A 1 266 ? 43.119 3.030 -63.109 1.00 93.75 266 VAL A CA 1
ATOM 2018 C C . VAL A 1 266 ? 42.104 4.087 -63.529 1.00 93.75 266 VAL A C 1
ATOM 2020 O O . VAL A 1 266 ? 42.090 5.201 -63.000 1.00 93.75 266 VAL A O 1
ATOM 2023 N N . GLN A 1 267 ? 41.273 3.736 -64.497 1.00 92.94 267 GLN A N 1
ATOM 2024 C CA . GLN A 1 267 ? 40.193 4.550 -65.032 1.00 92.94 267 GLN A CA 1
ATOM 2025 C C . GLN A 1 267 ? 38.852 3.900 -64.687 1.00 92.94 267 GLN A C 1
ATOM 2027 O O . GLN A 1 267 ? 38.782 2.705 -64.398 1.00 92.94 267 GLN A O 1
ATOM 2032 N N . LEU A 1 268 ? 37.780 4.689 -64.715 1.00 94.00 268 LEU A N 1
ATOM 2033 C CA . LEU A 1 268 ? 36.424 4.204 -64.474 1.00 94.00 268 LEU A CA 1
ATOM 2034 C C . LEU A 1 268 ? 35.569 4.405 -65.718 1.00 94.00 268 LEU A C 1
ATOM 2036 O O . LEU A 1 268 ? 35.630 5.455 -66.356 1.00 94.00 268 LEU A O 1
ATOM 2040 N N . SER A 1 269 ? 34.772 3.397 -66.056 1.00 93.25 269 SER A N 1
ATOM 2041 C CA . SER A 1 269 ? 33.729 3.474 -67.079 1.00 93.25 269 SER A CA 1
ATOM 2042 C C . SER A 1 269 ? 32.532 2.655 -66.612 1.00 93.25 269 SER A C 1
ATOM 2044 O O . SER A 1 269 ? 32.695 1.490 -66.250 1.00 93.25 269 SER A O 1
ATOM 2046 N N . GLY A 1 270 ? 31.348 3.271 -66.547 1.00 91.81 270 GLY A N 1
ATOM 2047 C CA . GLY A 1 270 ? 30.140 2.623 -66.019 1.00 91.81 270 GLY A CA 1
ATOM 2048 C C . GLY A 1 270 ? 30.345 1.999 -64.633 1.00 91.81 270 GLY A C 1
ATOM 2049 O O . GLY A 1 270 ? 30.013 0.834 -64.443 1.00 91.81 270 GLY A O 1
ATOM 2050 N N . GLU A 1 271 ? 30.981 2.736 -63.712 1.00 91.56 271 GLU A N 1
ATOM 2051 C CA . GLU A 1 271 ? 31.330 2.301 -62.341 1.00 91.56 271 GLU A CA 1
ATOM 2052 C C . GLU A 1 271 ? 32.293 1.100 -62.238 1.00 91.56 271 GLU A C 1
ATOM 2054 O O . GLU A 1 271 ? 32.593 0.626 -61.144 1.00 91.56 271 GLU A O 1
ATOM 2059 N N . LYS A 1 272 ? 32.843 0.621 -63.358 1.00 92.88 272 LYS A N 1
ATOM 2060 C CA . LYS A 1 272 ? 33.830 -0.464 -63.391 1.00 92.88 272 LYS A CA 1
ATOM 2061 C C . LYS A 1 272 ? 35.235 0.100 -63.562 1.00 92.88 272 LYS A C 1
ATOM 2063 O O . LYS A 1 272 ? 35.465 0.971 -64.403 1.00 92.88 272 LYS A O 1
ATOM 2068 N N . ALA A 1 273 ? 36.177 -0.420 -62.781 1.00 94.38 273 ALA A N 1
ATOM 2069 C CA . ALA A 1 273 ? 37.592 -0.091 -62.897 1.00 94.38 273 ALA A CA 1
ATOM 2070 C C . ALA A 1 273 ? 38.248 -0.863 -64.043 1.00 94.38 273 ALA A C 1
ATOM 2072 O O . ALA A 1 273 ? 38.048 -2.067 -64.188 1.00 94.38 273 ALA A O 1
ATOM 2073 N N . TYR A 1 274 ? 39.055 -0.167 -64.837 1.00 94.62 274 TYR A N 1
ATOM 2074 C CA . TYR A 1 274 ? 39.875 -0.757 -65.888 1.00 94.62 274 TYR A CA 1
ATOM 2075 C C . TYR A 1 274 ? 41.204 -0.009 -66.008 1.00 94.62 274 TYR A C 1
ATOM 2077 O O . TYR A 1 274 ? 41.370 1.091 -65.483 1.00 94.62 274 TYR A O 1
ATOM 2085 N N . VAL A 1 275 ? 42.157 -0.613 -66.710 1.00 95.50 275 VAL A N 1
ATOM 2086 C CA . VAL A 1 275 ? 43.436 0.004 -67.066 1.00 95.50 275 VAL A CA 1
ATOM 2087 C C . VAL A 1 275 ? 43.635 -0.223 -68.556 1.00 95.50 275 VAL A C 1
ATOM 2089 O O . VAL A 1 275 ? 43.638 -1.368 -69.005 1.00 95.50 275 VAL A O 1
ATOM 2092 N N . ASN A 1 276 ? 43.781 0.850 -69.331 1.00 91.75 276 ASN A N 1
ATOM 2093 C CA . ASN A 1 276 ? 44.100 0.728 -70.748 1.00 91.75 276 ASN A CA 1
ATOM 2094 C C . ASN A 1 276 ? 45.618 0.620 -70.933 1.00 91.75 276 ASN A C 1
ATOM 2096 O O . ASN A 1 276 ? 46.334 1.616 -70.817 1.00 91.75 276 ASN A O 1
ATOM 2100 N N . VAL A 1 277 ? 46.096 -0.589 -71.221 1.00 91.06 277 VAL A N 1
ATOM 2101 C CA . VAL A 1 277 ? 47.498 -0.844 -71.561 1.00 91.06 277 VAL A CA 1
ATOM 2102 C C . VAL A 1 277 ? 47.608 -0.901 -73.089 1.00 91.06 277 VAL A C 1
ATOM 2104 O O . VAL A 1 277 ? 47.113 -1.857 -73.684 1.00 91.06 277 VAL A O 1
ATOM 2107 N N . PRO A 1 278 ? 48.223 0.095 -73.753 1.00 86.31 278 PRO A N 1
ATOM 2108 C CA . PRO A 1 278 ? 48.429 0.059 -75.190 1.00 86.31 278 PRO A CA 1
ATOM 2109 C C . PRO A 1 278 ? 49.369 -1.098 -75.529 1.00 86.31 278 PRO A C 1
ATOM 2111 O O . PRO A 1 278 ? 50.542 -1.092 -75.154 1.00 86.31 278 PRO A O 1
ATOM 2114 N N . TRP A 1 279 ? 48.850 -2.091 -76.244 1.00 83.94 279 TRP A N 1
ATOM 2115 C CA . TRP A 1 279 ? 49.651 -3.129 -76.878 1.00 83.94 279 TRP A CA 1
ATOM 2116 C C . TRP A 1 279 ? 49.603 -2.927 -78.392 1.00 83.94 279 TRP A C 1
ATOM 2118 O O . TRP A 1 279 ? 48.608 -2.467 -78.950 1.00 83.94 279 TRP A O 1
ATOM 2128 N N . THR A 1 280 ? 50.704 -3.241 -79.061 1.00 80.81 280 THR A N 1
ATOM 2129 C CA . THR A 1 280 ? 50.764 -3.368 -80.517 1.00 80.81 280 THR A CA 1
ATOM 2130 C C . THR A 1 280 ? 51.260 -4.772 -80.798 1.00 80.81 280 THR A C 1
ATOM 2132 O O . THR A 1 280 ? 52.285 -5.171 -80.243 1.00 80.81 280 THR A O 1
ATOM 2135 N N . ASP A 1 281 ? 50.528 -5.533 -81.610 1.00 75.94 281 ASP A N 1
ATOM 2136 C CA . ASP A 1 281 ? 51.029 -6.815 -82.091 1.00 75.94 281 ASP A CA 1
ATOM 2137 C C . ASP A 1 281 ? 52.119 -6.546 -83.132 1.00 75.94 281 ASP A C 1
ATOM 2139 O O . ASP A 1 281 ? 51.851 -6.088 -84.243 1.00 75.94 281 ASP A O 1
ATOM 2143 N N . THR A 1 282 ? 53.372 -6.742 -82.735 1.00 72.88 282 THR A N 1
ATOM 2144 C CA . THR A 1 282 ? 54.533 -6.563 -83.608 1.00 72.88 282 THR A CA 1
ATOM 2145 C C . THR A 1 282 ? 54.877 -7.827 -84.392 1.00 72.88 282 THR A C 1
ATOM 2147 O O . THR A 1 282 ? 55.801 -7.790 -85.205 1.00 72.88 282 THR A O 1
ATOM 2150 N N . ASN A 1 283 ? 54.147 -8.933 -84.204 1.00 69.12 283 ASN A N 1
ATOM 2151 C CA . ASN A 1 283 ? 54.407 -10.188 -84.897 1.00 69.12 283 ASN A CA 1
ATOM 2152 C C . ASN A 1 283 ? 53.431 -10.399 -86.064 1.00 69.12 283 ASN A C 1
ATOM 2154 O O . ASN A 1 283 ? 52.470 -11.155 -85.979 1.00 69.12 283 ASN A O 1
ATOM 2158 N N . THR A 1 284 ? 53.702 -9.730 -87.185 1.00 68.56 284 THR A N 1
ATOM 2159 C CA . THR A 1 284 ? 52.888 -9.822 -88.413 1.00 68.56 284 THR A CA 1
ATOM 2160 C C . THR A 1 284 ? 53.388 -10.874 -89.411 1.00 68.56 284 THR A C 1
ATOM 2162 O O . THR A 1 284 ? 52.822 -11.016 -90.495 1.00 68.56 284 THR A O 1
ATOM 2165 N N . THR A 1 285 ? 54.421 -11.644 -89.057 1.00 74.62 285 THR A N 1
ATOM 2166 C CA . THR A 1 285 ? 55.037 -12.635 -89.949 1.00 74.62 285 THR A CA 1
ATOM 2167 C C . THR A 1 285 ? 54.642 -14.045 -89.522 1.00 74.62 285 THR A C 1
ATOM 2169 O O . THR A 1 285 ? 55.253 -14.636 -88.635 1.00 74.62 285 THR A O 1
ATOM 2172 N N . TYR A 1 286 ? 53.621 -14.602 -90.171 1.00 75.56 286 TYR A N 1
ATOM 2173 C CA . TYR A 1 286 ? 53.271 -16.015 -90.035 1.00 75.56 286 TYR A CA 1
ATOM 2174 C C . TYR A 1 286 ? 54.021 -16.827 -91.094 1.00 75.56 286 TYR A C 1
ATOM 2176 O O . TYR A 1 286 ? 53.914 -16.541 -92.288 1.00 75.56 286 TYR A O 1
ATOM 2184 N N . ASP A 1 287 ? 54.786 -17.833 -90.672 1.00 81.25 287 ASP A N 1
ATOM 2185 C CA . ASP A 1 287 ? 55.438 -18.761 -91.595 1.00 81.25 287 ASP A CA 1
ATOM 2186 C C . ASP A 1 287 ? 54.392 -19.690 -92.229 1.00 81.25 287 ASP A C 1
ATOM 2188 O O . ASP A 1 287 ? 53.836 -20.578 -91.582 1.00 81.25 287 ASP A O 1
ATOM 2192 N N . LEU A 1 288 ? 54.109 -19.453 -93.509 1.00 84.81 288 LEU A N 1
ATOM 2193 C CA . LEU A 1 288 ? 53.184 -20.255 -94.309 1.00 84.81 288 LEU A CA 1
ATOM 2194 C C . LEU A 1 288 ? 53.904 -21.291 -95.189 1.00 84.81 288 LEU A C 1
ATOM 2196 O O . LEU A 1 288 ? 53.245 -21.969 -95.974 1.00 84.81 288 LEU A O 1
ATOM 2200 N N . SER A 1 289 ? 55.229 -21.444 -95.060 1.00 81.50 289 SER A N 1
ATOM 2201 C CA . SER A 1 289 ? 56.021 -22.429 -95.813 1.00 81.50 289 SER A CA 1
ATOM 2202 C C . SER A 1 289 ? 55.566 -23.899 -95.699 1.00 81.50 289 SER A C 1
ATOM 2204 O O . SER A 1 289 ? 55.778 -24.627 -96.670 1.00 81.50 289 SER A O 1
ATOM 2206 N N . PRO A 1 290 ? 54.896 -24.369 -94.619 1.00 84.38 290 PRO A N 1
ATOM 2207 C CA . PRO A 1 290 ? 54.401 -25.748 -94.551 1.00 84.38 290 PRO A CA 1
ATOM 2208 C C . PRO A 1 290 ? 53.174 -26.021 -95.436 1.00 84.38 290 PRO A C 1
ATOM 2210 O O . PRO A 1 290 ? 52.799 -27.179 -95.617 1.00 84.38 290 PRO A O 1
ATOM 2213 N N . TYR A 1 291 ? 52.510 -24.982 -95.951 1.00 82.12 291 TYR A N 1
ATOM 2214 C CA . TYR A 1 291 ? 51.259 -25.109 -96.696 1.00 82.12 291 TYR A CA 1
ATOM 2215 C C . TYR A 1 291 ? 51.506 -25.017 -98.208 1.00 82.12 291 TYR A C 1
ATOM 2217 O O . TYR A 1 291 ? 52.159 -24.096 -98.697 1.00 82.12 291 TYR A O 1
ATOM 2225 N N . ALA A 1 292 ? 50.951 -25.960 -98.975 1.00 83.56 292 ALA A N 1
ATOM 2226 C CA . ALA A 1 292 ? 51.044 -25.947 -100.435 1.00 83.56 292 ALA A CA 1
ATOM 2227 C C . ALA A 1 292 ? 50.154 -24.850 -101.043 1.00 83.56 292 ALA A C 1
ATOM 2229 O O . ALA A 1 292 ? 49.012 -24.656 -100.617 1.00 83.56 292 ALA A O 1
ATOM 2230 N N . LYS A 1 293 ? 50.642 -24.162 -102.083 1.00 86.44 293 LYS A N 1
ATOM 2231 C CA . LYS A 1 293 ? 49.827 -23.189 -102.821 1.00 86.44 293 LYS A CA 1
ATOM 2232 C C . LYS A 1 293 ? 48.893 -23.920 -103.779 1.00 86.44 293 LYS A C 1
ATOM 2234 O O . LYS A 1 293 ? 49.255 -24.934 -104.373 1.00 86.44 293 LYS A O 1
ATOM 2239 N N . THR A 1 294 ? 47.716 -23.348 -104.023 1.00 86.06 294 THR A N 1
ATOM 2240 C CA . THR A 1 294 ? 46.743 -23.869 -104.998 1.00 86.06 294 THR A CA 1
ATOM 2241 C C . THR A 1 294 ? 47.367 -24.110 -106.381 1.00 86.06 294 THR A C 1
ATOM 2243 O O . THR A 1 294 ? 47.027 -25.077 -107.053 1.00 86.06 294 THR A O 1
ATOM 2246 N N . ALA A 1 295 ? 48.329 -23.275 -106.791 1.00 85.69 295 ALA A N 1
ATOM 2247 C CA . ALA A 1 295 ? 49.060 -23.434 -108.051 1.00 85.69 295 ALA A CA 1
ATOM 2248 C C . ALA A 1 295 ? 49.918 -24.713 -108.104 1.00 85.69 295 ALA A C 1
ATOM 2250 O O . ALA A 1 295 ? 49.951 -25.389 -109.137 1.00 85.69 295 ALA A O 1
ATOM 2251 N N . ASP A 1 296 ? 50.571 -25.066 -106.995 1.00 86.06 296 ASP A N 1
ATOM 2252 C CA . ASP A 1 296 ? 51.411 -26.262 -106.897 1.00 86.06 296 ASP A CA 1
ATOM 2253 C C . ASP A 1 296 ? 50.538 -27.522 -106.961 1.00 86.06 296 ASP A C 1
ATOM 2255 O O . ASP A 1 296 ? 50.827 -28.456 -107.713 1.00 86.06 296 ASP A O 1
ATOM 2259 N N . VAL A 1 297 ? 49.406 -27.500 -106.247 1.00 89.31 297 VAL A N 1
ATOM 2260 C CA . VAL A 1 297 ? 48.403 -28.577 -106.264 1.00 89.31 297 VAL A CA 1
ATOM 2261 C C . VAL A 1 297 ? 47.828 -28.769 -107.669 1.00 89.31 297 VAL A C 1
ATOM 2263 O O . VAL A 1 297 ? 47.803 -29.891 -108.174 1.00 89.31 297 VAL A O 1
ATOM 2266 N N . ASN A 1 298 ? 47.433 -27.683 -108.340 1.00 89.19 298 ASN A N 1
ATOM 2267 C CA . ASN A 1 298 ? 46.884 -27.743 -109.696 1.00 89.19 298 ASN A CA 1
ATOM 2268 C C . ASN A 1 298 ? 47.905 -28.297 -110.704 1.00 89.19 298 ASN A C 1
ATOM 2270 O O . ASN A 1 298 ? 47.563 -29.128 -111.541 1.00 89.19 298 ASN A O 1
ATOM 2274 N N . THR A 1 299 ? 49.177 -27.903 -110.590 1.00 88.19 299 THR A N 1
ATOM 2275 C CA . THR A 1 299 ? 50.261 -28.400 -111.454 1.00 88.19 299 THR A CA 1
ATOM 2276 C C . THR A 1 299 ? 50.512 -29.902 -111.274 1.00 88.19 299 THR A C 1
ATOM 2278 O O . THR A 1 299 ? 50.825 -30.606 -112.239 1.00 88.19 299 THR A O 1
ATOM 2281 N N . ALA A 1 300 ? 50.396 -30.412 -110.046 1.00 87.25 300 ALA A N 1
ATOM 2282 C CA . ALA A 1 300 ? 50.506 -31.841 -109.769 1.00 87.25 300 ALA A CA 1
ATOM 2283 C C . ALA A 1 300 ? 49.305 -32.629 -110.321 1.00 87.25 300 ALA A C 1
ATOM 2285 O O . ALA A 1 300 ? 49.485 -33.732 -110.842 1.00 87.25 300 ALA A O 1
ATOM 2286 N N . LEU A 1 301 ? 48.099 -32.058 -110.246 1.00 89.06 301 LEU A N 1
ATOM 2287 C CA . LEU A 1 301 ? 46.870 -32.704 -110.704 1.00 89.06 301 LEU A CA 1
ATOM 2288 C C . LEU A 1 301 ? 46.819 -32.840 -112.234 1.00 89.06 301 LEU A C 1
ATOM 2290 O O . LEU A 1 301 ? 46.488 -33.914 -112.725 1.00 89.06 301 LEU A O 1
ATOM 2294 N N . SER A 1 302 ? 47.265 -31.829 -112.989 1.00 87.00 302 SER A N 1
ATOM 2295 C CA . SER A 1 302 ? 47.287 -31.856 -114.466 1.00 87.00 302 SER A CA 1
ATOM 2296 C C . SER A 1 302 ? 48.195 -32.927 -115.085 1.00 87.00 302 SER A C 1
ATOM 2298 O O . SER A 1 302 ? 48.122 -33.174 -116.284 1.00 87.00 302 SER A O 1
ATOM 2300 N N . ARG A 1 303 ? 49.085 -33.553 -114.303 1.00 85.56 303 ARG A N 1
ATOM 2301 C CA . ARG A 1 303 ? 49.927 -34.672 -114.766 1.00 85.56 303 ARG A CA 1
ATOM 2302 C C . ARG A 1 303 ? 49.245 -36.033 -114.641 1.00 85.56 303 ARG A C 1
ATOM 2304 O O . ARG A 1 303 ? 49.837 -37.042 -115.024 1.00 85.56 303 ARG A O 1
ATOM 2311 N N . LYS A 1 304 ? 48.059 -36.098 -114.040 1.00 83.69 304 LYS A N 1
ATOM 2312 C CA . LYS A 1 304 ? 47.327 -37.354 -113.899 1.00 83.69 304 LYS A CA 1
ATOM 2313 C C . LYS A 1 304 ? 46.676 -37.728 -115.227 1.00 83.69 304 LYS A C 1
ATOM 2315 O O . LYS A 1 304 ? 46.219 -36.874 -115.975 1.00 83.69 304 LYS A O 1
ATOM 2320 N N . VAL A 1 305 ? 46.676 -39.027 -115.512 1.00 79.19 305 VAL A N 1
ATOM 2321 C CA . VAL A 1 305 ? 45.845 -39.608 -116.567 1.00 79.19 305 VAL A CA 1
ATOM 2322 C C . VAL A 1 305 ? 44.460 -39.805 -115.967 1.00 79.19 305 VAL A C 1
ATOM 2324 O O . VAL A 1 305 ? 44.331 -40.484 -114.945 1.00 79.19 305 VAL A O 1
ATOM 2327 N N . ASP A 1 306 ? 43.448 -39.199 -116.579 1.00 78.88 306 ASP A N 1
ATOM 2328 C CA . ASP A 1 306 ? 42.066 -39.337 -116.129 1.00 78.88 306 ASP A CA 1
ATOM 2329 C C . ASP A 1 306 ? 41.513 -40.720 -116.490 1.00 78.88 306 ASP A C 1
ATOM 2331 O O . ASP A 1 306 ? 41.735 -41.244 -117.585 1.00 78.88 306 ASP A O 1
ATOM 2335 N N . VAL A 1 307 ? 40.768 -41.320 -115.563 1.00 77.44 307 VAL A N 1
ATOM 2336 C CA . VAL A 1 307 ? 40.048 -42.568 -115.826 1.00 77.44 307 VAL A CA 1
ATOM 2337 C C . VAL A 1 307 ? 38.765 -42.268 -116.604 1.00 77.44 307 VAL A C 1
ATOM 2339 O O . VAL A 1 307 ? 38.002 -41.370 -116.252 1.00 77.44 307 VAL A O 1
ATOM 2342 N N . VAL A 1 308 ? 38.489 -43.039 -117.655 1.00 73.94 308 VAL A N 1
ATOM 2343 C CA . VAL A 1 308 ? 37.193 -42.983 -118.345 1.00 73.94 308 VAL A CA 1
ATOM 2344 C C . VAL A 1 308 ? 36.207 -43.877 -117.597 1.00 73.94 308 VAL A C 1
ATOM 2346 O O . VAL A 1 308 ? 36.513 -45.032 -117.305 1.00 73.94 308 VAL A O 1
ATOM 2349 N N . SER A 1 309 ? 35.016 -43.353 -117.296 1.00 77.94 309 SER A N 1
ATOM 2350 C CA . SER A 1 309 ? 33.969 -44.085 -116.569 1.00 77.94 309 SER A CA 1
ATOM 2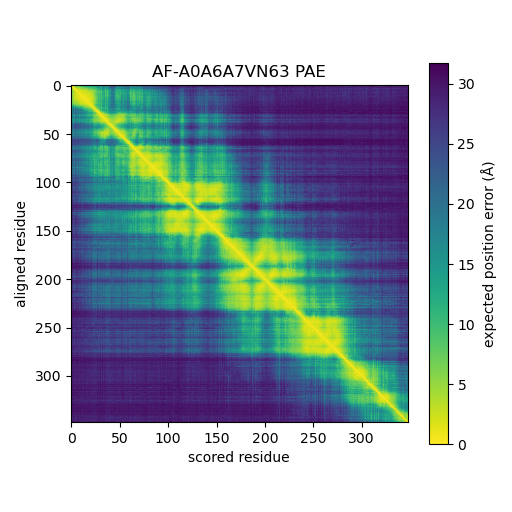351 C C . SER A 1 309 ? 33.717 -45.478 -117.168 1.00 77.94 309 SER A C 1
ATOM 2353 O O . SER A 1 309 ? 33.539 -45.623 -118.379 1.00 77.94 309 SER A O 1
ATOM 2355 N N . GLY A 1 310 ? 33.730 -46.507 -116.316 1.00 73.12 310 GLY A N 1
ATOM 2356 C CA . GLY A 1 310 ? 33.552 -47.909 -116.711 1.00 73.12 310 GLY A CA 1
ATOM 2357 C C . GLY A 1 310 ? 34.808 -48.620 -117.235 1.00 73.12 310 GLY A C 1
ATOM 2358 O O . GLY A 1 310 ? 34.716 -49.789 -117.604 1.00 73.12 310 GLY A O 1
ATOM 2359 N N . LYS A 1 311 ? 35.976 -47.962 -117.257 1.00 69.94 311 LYS A N 1
ATOM 2360 C CA . LYS A 1 311 ? 37.272 -48.569 -117.600 1.00 69.94 311 LYS A CA 1
ATOM 2361 C C . LYS A 1 311 ? 38.265 -48.480 -116.437 1.00 69.94 311 LYS A C 1
ATOM 2363 O O . LYS A 1 311 ? 38.189 -47.567 -115.622 1.00 69.94 311 LYS A O 1
ATOM 2368 N N . GLY A 1 312 ? 39.209 -49.420 -116.372 1.00 71.19 312 GLY A N 1
ATOM 2369 C CA . GLY A 1 312 ? 40.391 -49.315 -115.508 1.00 71.19 312 GLY A CA 1
ATOM 2370 C C . GLY A 1 312 ? 41.523 -48.559 -116.210 1.00 71.19 312 GLY A C 1
ATOM 2371 O O . GLY A 1 312 ? 41.592 -48.563 -117.434 1.00 71.19 312 GLY A O 1
ATOM 2372 N N . LEU A 1 313 ? 42.418 -47.926 -115.446 1.00 76.12 313 LEU A N 1
ATOM 2373 C CA . LEU A 1 313 ? 43.664 -47.362 -115.977 1.00 76.12 313 LEU A CA 1
ATOM 2374 C C . LEU A 1 313 ? 44.579 -48.514 -116.414 1.00 76.12 313 LEU A C 1
ATOM 2376 O O . LEU A 1 313 ? 45.085 -49.250 -115.568 1.00 76.12 313 LEU A O 1
ATOM 2380 N N . SER A 1 314 ? 44.772 -48.689 -117.719 1.00 72.19 314 SER A N 1
ATOM 2381 C CA . SER A 1 314 ? 45.686 -49.687 -118.277 1.00 72.19 314 SER A CA 1
ATOM 2382 C C . SER A 1 314 ? 46.650 -49.035 -119.266 1.00 72.19 314 SER A C 1
ATOM 2384 O O . SER A 1 314 ? 46.321 -48.023 -119.882 1.00 72.19 314 SER A O 1
ATOM 2386 N N . THR A 1 315 ? 47.850 -49.598 -119.412 1.00 67.50 315 THR A N 1
ATOM 2387 C CA . THR A 1 315 ? 48.861 -49.108 -120.365 1.00 67.50 315 THR A CA 1
ATOM 2388 C C . THR A 1 315 ? 48.456 -49.356 -121.827 1.00 67.50 315 THR A C 1
ATOM 2390 O O . THR A 1 315 ? 48.994 -48.717 -122.721 1.00 67.50 315 THR A O 1
ATOM 2393 N N . GLU A 1 316 ? 47.487 -50.247 -122.073 1.00 62.62 316 GLU A N 1
ATOM 2394 C CA . GLU A 1 316 ? 47.191 -50.834 -123.389 1.00 62.62 316 GLU A CA 1
ATOM 2395 C C . GLU A 1 316 ? 45.697 -50.719 -123.766 1.00 62.62 316 GLU A C 1
ATOM 2397 O O . GLU A 1 316 ? 45.057 -51.683 -124.196 1.00 62.62 316 GLU A O 1
ATOM 2402 N N . ASP A 1 317 ? 45.099 -49.537 -123.599 1.00 69.88 317 ASP A N 1
ATOM 2403 C CA . ASP A 1 317 ? 43.719 -49.285 -124.031 1.00 69.88 317 ASP A CA 1
ATOM 2404 C C . ASP A 1 317 ? 43.598 -49.408 -125.570 1.00 69.88 317 ASP A C 1
ATOM 2406 O O . ASP A 1 317 ? 44.070 -48.549 -126.319 1.00 69.88 317 ASP A O 1
ATOM 2410 N N . PHE A 1 318 ? 42.946 -50.474 -126.068 1.00 70.00 318 PHE A N 1
ATOM 2411 C CA . PHE A 1 318 ? 42.724 -50.683 -127.509 1.00 70.00 318 PHE A CA 1
ATOM 2412 C C . PHE A 1 318 ? 42.085 -49.446 -128.160 1.00 70.00 318 PHE A C 1
ATOM 2414 O O . PHE A 1 318 ? 41.002 -49.000 -127.762 1.00 70.00 318 PHE A O 1
ATOM 2421 N N . THR A 1 319 ? 42.719 -48.925 -129.215 1.00 72.88 319 THR A N 1
ATOM 2422 C CA . THR A 1 319 ? 42.177 -47.809 -130.002 1.00 72.88 319 THR A CA 1
ATOM 2423 C C . THR A 1 319 ? 40.820 -48.172 -130.618 1.00 72.88 319 THR A C 1
ATOM 2425 O O . THR A 1 319 ? 40.546 -49.337 -130.921 1.00 72.88 319 THR A O 1
ATOM 2428 N N . SER A 1 320 ? 39.960 -47.174 -130.862 1.00 74.69 320 SER A N 1
ATOM 2429 C CA . SER A 1 320 ? 38.633 -47.380 -131.476 1.00 74.69 320 SER A CA 1
ATOM 2430 C C . SER A 1 320 ? 38.700 -48.167 -132.791 1.00 74.69 320 SER A C 1
ATOM 2432 O O . SER A 1 320 ? 37.802 -48.954 -133.090 1.00 74.69 320 SER A O 1
ATOM 2434 N N . ALA A 1 321 ? 39.793 -48.016 -133.547 1.00 74.81 321 ALA A N 1
ATOM 2435 C CA . ALA A 1 321 ? 40.052 -48.774 -134.767 1.00 74.81 321 ALA A CA 1
ATOM 2436 C C . ALA A 1 321 ? 40.265 -50.275 -134.498 1.00 74.81 321 ALA A C 1
ATOM 2438 O O . ALA A 1 321 ? 39.654 -51.109 -135.167 1.00 74.81 321 ALA A O 1
ATOM 2439 N N . LEU A 1 322 ? 41.082 -50.632 -133.499 1.00 79.81 322 LEU A N 1
ATOM 2440 C CA . LEU A 1 322 ? 41.298 -52.029 -133.101 1.00 79.81 322 LEU A CA 1
ATOM 2441 C C . LEU A 1 322 ? 40.016 -52.653 -132.543 1.00 79.81 322 LEU A C 1
ATOM 2443 O O . LEU A 1 322 ? 39.678 -53.778 -132.903 1.00 79.81 322 LEU A O 1
ATOM 2447 N N . LYS A 1 323 ? 39.253 -51.904 -131.739 1.00 77.31 323 LYS A N 1
ATOM 2448 C CA . LYS A 1 323 ? 37.974 -52.377 -131.193 1.00 77.31 323 LYS A CA 1
ATOM 2449 C C . LYS A 1 323 ? 36.918 -52.603 -132.282 1.00 77.31 323 LYS A C 1
ATOM 2451 O O . LYS A 1 323 ? 36.180 -53.578 -132.218 1.00 77.31 323 LYS A O 1
ATOM 2456 N N . THR A 1 324 ? 36.880 -51.751 -133.309 1.00 78.06 324 THR A N 1
ATOM 2457 C CA . THR A 1 324 ? 35.992 -51.933 -134.474 1.00 78.06 324 THR A CA 1
ATOM 2458 C C . THR A 1 324 ? 36.381 -53.172 -135.275 1.00 78.06 324 THR A C 1
ATOM 2460 O O . THR A 1 324 ? 35.511 -53.965 -135.624 1.00 78.06 324 THR A O 1
ATOM 2463 N N . LYS A 1 325 ? 37.687 -53.381 -135.506 1.00 78.25 325 LYS A N 1
ATOM 2464 C CA . LYS A 1 325 ? 38.187 -54.609 -136.141 1.00 78.25 325 LYS A CA 1
ATOM 2465 C C . LYS A 1 325 ? 37.791 -55.855 -135.351 1.00 78.25 325 LYS A C 1
ATOM 2467 O O . LYS A 1 325 ? 37.336 -56.810 -135.961 1.00 78.25 325 LYS A O 1
ATOM 2472 N N . LEU A 1 326 ? 37.922 -55.831 -134.023 1.00 78.75 326 LEU A N 1
ATOM 2473 C CA . LEU A 1 326 ? 37.559 -56.956 -133.160 1.00 78.75 326 LEU A CA 1
ATOM 2474 C C . LEU A 1 326 ? 36.050 -57.247 -133.190 1.00 78.75 326 LEU A C 1
ATOM 2476 O O . LEU A 1 326 ? 35.651 -58.391 -133.371 1.00 78.75 326 LEU A O 1
ATOM 2480 N N . ASN A 1 327 ? 35.214 -56.213 -133.062 1.00 78.62 327 ASN A N 1
ATOM 2481 C CA . ASN A 1 327 ? 33.756 -56.360 -133.067 1.00 78.62 327 ASN A CA 1
ATOM 2482 C C . ASN A 1 327 ? 33.193 -56.790 -134.434 1.00 78.62 327 ASN A C 1
ATOM 2484 O O . ASN A 1 327 ? 32.111 -57.364 -134.488 1.00 78.62 327 ASN A O 1
ATOM 2488 N N . GLY A 1 328 ? 33.895 -56.497 -135.533 1.00 76.00 328 GLY A N 1
ATOM 2489 C CA . GLY A 1 328 ? 33.485 -56.877 -136.888 1.00 76.00 328 GLY A CA 1
ATOM 2490 C C . GLY A 1 328 ? 33.700 -58.356 -137.231 1.00 76.00 328 GLY A C 1
ATOM 2491 O O . GLY A 1 328 ? 33.263 -58.795 -138.293 1.00 76.00 328 GLY A O 1
ATOM 2492 N N . ILE A 1 329 ? 34.362 -59.133 -136.368 1.00 77.75 329 ILE A N 1
ATOM 2493 C CA . ILE A 1 329 ? 34.582 -60.567 -136.586 1.00 77.75 329 ILE A CA 1
ATOM 2494 C C . ILE A 1 329 ? 33.291 -61.315 -136.220 1.00 77.75 329 ILE A C 1
ATOM 2496 O O . ILE A 1 329 ? 32.990 -61.531 -135.048 1.00 77.75 329 ILE A O 1
ATOM 2500 N N . ALA A 1 330 ? 32.503 -61.687 -137.234 1.00 69.94 330 ALA A N 1
ATOM 2501 C CA . ALA A 1 330 ? 31.274 -62.459 -137.061 1.00 69.94 330 ALA A CA 1
ATOM 2502 C C . ALA A 1 330 ? 31.560 -63.913 -136.637 1.00 69.94 330 ALA A C 1
ATOM 2504 O O . ALA A 1 330 ? 32.559 -64.519 -137.035 1.00 69.94 330 ALA A O 1
ATOM 2505 N N . ASN A 1 331 ? 30.645 -64.487 -135.851 1.00 64.25 331 ASN A N 1
ATOM 2506 C CA . ASN A 1 331 ? 30.741 -65.863 -135.365 1.00 64.25 331 ASN A CA 1
ATOM 2507 C C . ASN A 1 331 ? 30.684 -66.842 -136.561 1.00 64.25 331 ASN A C 1
ATOM 2509 O O . ASN A 1 331 ? 29.668 -66.893 -137.250 1.00 64.25 331 ASN A O 1
ATOM 2513 N N . GLY A 1 332 ? 31.767 -67.586 -136.831 1.00 63.91 332 GLY A N 1
ATOM 2514 C CA . GLY A 1 332 ? 31.856 -68.550 -137.946 1.00 63.91 332 GLY A CA 1
ATOM 2515 C C . GLY A 1 332 ? 32.678 -68.124 -139.175 1.00 63.91 332 GLY A C 1
ATOM 2516 O O . GLY A 1 332 ? 32.699 -68.861 -140.156 1.00 63.91 332 GLY A O 1
ATOM 2517 N N . ALA A 1 333 ? 33.403 -66.996 -139.134 1.00 68.12 333 ALA A N 1
ATOM 2518 C CA . ALA A 1 333 ? 34.221 -66.473 -140.246 1.00 68.12 333 ALA A CA 1
ATOM 2519 C C . ALA A 1 333 ? 35.414 -67.360 -140.710 1.00 68.12 333 ALA A C 1
ATOM 2521 O O . ALA A 1 333 ? 36.233 -66.915 -141.509 1.00 68.12 333 ALA A O 1
ATOM 2522 N N . THR A 1 334 ? 35.524 -68.605 -140.237 1.00 65.38 334 THR A N 1
ATOM 2523 C CA . THR A 1 334 ? 36.596 -69.562 -140.572 1.00 65.38 334 THR A CA 1
ATOM 2524 C C . THR A 1 334 ? 36.101 -70.884 -141.182 1.00 65.38 334 THR A C 1
ATOM 2526 O O . THR A 1 334 ? 36.908 -71.791 -141.369 1.00 65.38 334 THR A O 1
ATOM 2529 N N . ALA A 1 335 ? 34.810 -71.029 -141.517 1.00 59.56 335 ALA A N 1
ATOM 2530 C CA . ALA A 1 335 ? 34.274 -72.267 -142.098 1.00 59.56 335 ALA A CA 1
ATOM 2531 C C . ALA A 1 335 ? 34.290 -72.250 -143.643 1.00 59.56 335 ALA A C 1
ATOM 2533 O O . ALA A 1 335 ? 33.378 -71.734 -144.288 1.00 59.56 335 ALA A O 1
ATOM 2534 N N . ASP A 1 336 ? 35.343 -72.835 -144.217 1.00 61.78 336 ASP A N 1
ATOM 2535 C CA . ASP A 1 336 ? 35.469 -73.216 -145.629 1.00 61.78 336 ASP A CA 1
ATOM 2536 C C . ASP A 1 336 ? 34.270 -74.090 -146.053 1.00 61.78 336 ASP A C 1
ATOM 2538 O O . ASP A 1 336 ? 34.133 -75.240 -145.632 1.00 61.78 336 ASP A O 1
ATOM 2542 N N . SER A 1 337 ? 33.333 -73.525 -146.817 1.00 60.34 337 SER A N 1
ATOM 2543 C CA . SER A 1 337 ? 32.193 -74.278 -147.348 1.00 60.34 337 SER A CA 1
ATOM 2544 C C . SER A 1 337 ? 32.643 -75.020 -148.602 1.00 60.34 337 SER A C 1
ATOM 2546 O O . SER A 1 337 ? 32.617 -74.467 -149.700 1.00 60.34 337 SER A O 1
ATOM 2548 N N . ALA A 1 338 ? 33.070 -76.272 -148.428 1.00 62.09 338 ALA A N 1
ATOM 2549 C CA . ALA A 1 338 ? 33.368 -77.188 -149.523 1.00 62.09 338 ALA A CA 1
ATOM 2550 C C . ALA A 1 338 ? 32.203 -77.231 -150.533 1.00 62.09 338 ALA A C 1
ATOM 2552 O O . ALA A 1 338 ? 31.039 -77.406 -150.165 1.00 62.09 338 ALA A O 1
ATOM 2553 N N . ILE A 1 339 ? 32.530 -77.044 -151.813 1.00 65.44 339 ILE A N 1
ATOM 2554 C CA . ILE A 1 339 ? 31.578 -76.984 -152.927 1.00 65.44 339 ILE A CA 1
ATOM 2555 C C . ILE A 1 339 ? 30.827 -78.333 -153.046 1.00 65.44 339 ILE A C 1
ATOM 2557 O O . ILE A 1 339 ? 31.478 -79.375 -153.145 1.00 65.44 339 ILE A O 1
ATOM 2561 N N . PRO A 1 340 ? 29.479 -78.349 -153.049 1.00 66.19 340 PRO A N 1
ATOM 2562 C CA . PRO A 1 340 ? 28.686 -79.573 -153.174 1.00 66.19 340 PRO A CA 1
ATOM 2563 C C . PRO A 1 340 ? 28.874 -80.262 -154.537 1.00 66.19 340 PRO A C 1
ATOM 2565 O O . PRO A 1 340 ? 29.029 -79.613 -155.573 1.00 66.19 340 PRO A O 1
ATOM 2568 N N . THR A 1 341 ? 28.806 -81.597 -154.540 1.00 65.88 341 THR A N 1
ATOM 2569 C CA . THR A 1 341 ? 29.092 -82.494 -155.681 1.00 65.88 341 THR A CA 1
ATOM 2570 C C . THR A 1 341 ? 28.250 -82.244 -156.937 1.00 65.88 341 THR A C 1
ATOM 2572 O O . THR A 1 341 ? 28.672 -82.623 -158.025 1.00 65.88 341 THR A O 1
ATOM 2575 N N . SER A 1 342 ? 27.129 -81.520 -156.839 1.00 63.66 342 SER A N 1
ATOM 2576 C CA . SER A 1 342 ? 26.332 -81.090 -157.998 1.00 63.66 342 SER A CA 1
ATOM 2577 C C . SER A 1 342 ? 27.074 -80.137 -158.946 1.00 63.66 342 SER A C 1
ATOM 2579 O O . SER A 1 342 ? 26.687 -80.014 -160.102 1.00 63.66 342 SER A O 1
ATOM 2581 N N . VAL A 1 343 ? 28.119 -79.446 -158.473 1.00 67.19 343 VAL A N 1
ATOM 2582 C CA . VAL A 1 343 ? 28.967 -78.561 -159.298 1.00 67.19 343 VAL A CA 1
ATOM 2583 C C . VAL A 1 343 ? 30.066 -79.347 -160.029 1.00 67.19 343 VAL A C 1
ATOM 2585 O O . VAL A 1 343 ? 30.597 -78.865 -161.024 1.00 67.19 343 VAL A O 1
ATOM 2588 N N . ILE A 1 344 ? 30.385 -80.571 -159.591 1.00 65.56 344 ILE A N 1
ATOM 2589 C CA . ILE A 1 344 ? 31.395 -81.417 -160.249 1.00 65.56 344 ILE A CA 1
ATOM 2590 C C . ILE A 1 344 ? 30.778 -82.223 -161.404 1.00 65.56 344 ILE A C 1
ATOM 2592 O O . ILE A 1 344 ? 31.421 -82.368 -162.438 1.00 65.56 344 ILE A O 1
ATOM 2596 N N . ASP A 1 345 ? 29.516 -82.653 -161.303 1.00 62.84 345 ASP A N 1
ATOM 2597 C CA . ASP A 1 345 ? 28.840 -83.401 -162.383 1.00 62.84 345 ASP A CA 1
ATOM 2598 C C . ASP A 1 345 ? 28.597 -82.579 -163.671 1.00 62.84 345 ASP A C 1
ATOM 2600 O O . ASP A 1 345 ? 28.270 -83.147 -164.708 1.00 62.84 345 ASP A O 1
ATOM 2604 N N . GLY A 1 346 ? 28.800 -81.255 -163.643 1.00 62.09 346 GLY A N 1
ATOM 2605 C CA . GLY A 1 346 ? 28.797 -80.391 -164.834 1.00 62.09 346 GLY A CA 1
ATOM 2606 C C . GLY A 1 346 ? 30.142 -80.290 -165.569 1.00 62.09 346 GLY A C 1
ATOM 2607 O O . GLY A 1 346 ? 30.257 -79.486 -166.491 1.00 62.09 346 GLY A O 1
ATOM 2608 N N . LEU A 1 347 ? 31.164 -81.043 -165.143 1.00 56.72 347 LEU A N 1
ATOM 2609 C CA . LEU A 1 347 ? 32.518 -81.017 -165.718 1.00 56.72 347 LEU A CA 1
ATOM 2610 C C . LEU A 1 347 ? 32.882 -82.273 -166.541 1.00 56.72 347 LEU A C 1
ATOM 2612 O O . LEU A 1 347 ? 34.064 -82.466 -166.825 1.00 56.72 347 LEU A O 1
ATOM 2616 N N . ASN A 1 348 ? 31.896 -83.077 -166.968 1.00 49.38 348 ASN A N 1
ATOM 2617 C CA . ASN A 1 348 ? 32.053 -84.038 -168.073 1.00 49.38 348 ASN A CA 1
ATOM 2618 C C . ASN A 1 348 ? 31.338 -83.561 -169.337 1.00 49.38 348 ASN A C 1
ATOM 2620 O O . ASN A 1 348 ? 30.126 -83.258 -169.242 1.00 49.38 348 ASN A O 1
#

Secondary structure (DSSP, 8-state):
--SS-HHHHHHHHHHHHHHHHHHS--TT-----S-EEEE-TTTTT-EEEE-GGG---SS--S-EEEETTEEEEBSSTTSBPP--TTSPPPGGGS-S-----EEEESS--SSS--SSEEEEE-SS--SS-EEEEEEE-S-TTS---GGGEEEEEEEE-----TTSPPGGGS--GGG-EEEEEEEEEETTEEEEEEEEEEPPSTT---EEEE-PBPBTTB--BPPHHHHHHHHTS-TTTT--PPPPPBTTB-BSB---PPPBTTB---EEETTEEE--------------TTSPPHHHHHHHHTTSPPPPTT----TT---HHHHHHHHT--TTTT---PPPGGGTGGG-

Mean predicted aligned error: 20.2 Å

Sequence (348 aa):
MQFLDAIGLASFWKKIKNWVNINYLSLTGGTIRGSVSFLNEADGGKSIRIDPSNITNSKYGVNYLFASGKMIPIGEANGVAGLDSNGCVPLDQLGNLDTTVAEVVTALPTTNIKKHIYLIKDASGVTQNQYEEYIYTGDTSATYDASKWEKLGDFRATVDLADYAKKSETVNLSEIKVIQNVLDSTPQGQVLKQVIRFSAIKGGTRVEIALEDATSNMAGLMSIRDKNKLDRIAEGANNYSLPLAANGTRGGIQVGYTANGRNYPVQLSGEKAYVNVPWTDTNTTYDLSPYAKTADVNTALSRKVDVVSGKGLSTEDFTSALKTKLNGIANGATADSAIPTSVIDGLN

Solvent-accessible surface area (backbone atoms only — not comparable to full-atom values): 22946 Å² total; per-residue (Å²): 132,79,95,58,54,76,66,54,48,53,52,50,53,52,51,51,52,53,51,48,66,73,71,45,82,57,93,80,65,81,86,81,89,63,67,47,68,52,72,48,93,85,56,82,80,51,57,55,43,50,43,59,87,48,57,77,86,74,92,73,77,97,56,63,47,81,54,98,60,36,65,37,43,52,62,44,91,99,39,44,79,39,63,48,101,83,71,43,69,50,72,85,69,58,67,86,69,76,81,67,64,59,51,80,38,97,62,87,70,79,63,91,55,65,98,31,39,36,32,30,68,55,82,86,75,61,98,59,82,34,26,38,31,31,35,62,77,56,66,70,89,53,80,78,59,82,85,30,59,42,78,77,49,73,50,68,75,86,76,89,54,87,93,55,77,52,78,75,66,45,85,62,70,88,63,51,43,78,45,78,45,78,75,47,79,50,102,91,46,73,41,71,38,51,28,42,36,41,70,47,51,82,84,48,77,66,48,72,48,74,63,52,59,47,54,100,88,43,91,52,42,83,43,70,69,57,48,52,56,53,70,69,51,52,94,65,70,84,65,83,71,74,52,79,53,31,69,93,34,70,30,91,48,66,34,68,61,76,68,54,91,93,46,65,34,58,44,74,57,95,94,38,79,45,65,83,74,94,80,77,91,82,80,83,79,77,88,58,84,90,58,84,52,71,68,60,55,51,60,60,55,74,72,57,83,82,71,55,91,97,55,78,89,64,99,76,74,74,50,72,68,57,50,50,60,59,70,66,63,59,94,70,85,80,69,83,76,76,80,62,70,78,69,56,72,74,74,116